Protein AF-0000000075363757 (afdb_homodimer)

Secondary structure (DSSP, 8-state):
-HHHHHHHHHHHHHEEE-TT-S-EEEE-TTS-EEEE--TT--EEEEEEEEEETTEEEEEEEETTT--EEEEEEEE-TTSSSSS-HHHHHHHHHHHHTBBTTTB-EEEEEEETTEEEEEEE-----THHHHHHHS---------/-HHHHHHHHHHHHHEEE-TT-S-EEEE-TTS-EEEE--TT--EEEEEEEEEETTEEEEEEEETTT--EEEEEEEE-TTS-SS--HHHHHHHHHHHHTBBTTTB-EEEEEEETTEEEEEEE-----THHHHHHHS---------

Solvent-accessible surface area (backbone atoms only — not comparable to full-atom values): 15883 Å² total; per-residue (Å²): 102,76,64,57,54,53,36,51,52,53,34,56,75,50,45,41,76,39,62,74,50,20,54,42,65,40,64,41,94,84,67,49,69,37,73,32,85,17,76,85,47,55,59,44,82,73,46,80,76,36,66,54,98,64,34,39,25,28,37,26,34,30,66,83,78,68,44,49,26,30,38,38,41,28,76,43,71,90,48,67,92,70,81,54,66,38,55,35,43,25,52,48,54,50,56,50,48,48,35,96,35,40,26,42,74,73,45,35,35,37,41,94,52,31,41,37,41,32,26,47,36,55,80,78,57,66,61,44,63,54,35,59,72,63,58,81,76,77,75,78,80,78,126,104,76,62,57,54,52,35,51,53,53,34,57,75,51,47,42,77,39,63,78,51,12,55,44,66,40,65,41,95,85,65,49,69,38,74,34,83,16,93,72,42,58,58,43,81,72,45,79,74,35,66,54,97,65,33,39,25,28,36,26,35,29,67,84,78,69,44,49,27,31,39,38,40,27,76,43,70,90,48,67,92,68,80,53,67,39,54,33,43,26,52,46,52,49,59,50,46,47,35,98,35,40,26,43,74,73,46,35,35,38,40,93,51,31,41,38,41,33,27,48,38,54,79,78,56,66,64,45,64,53,39,52,71,63,57,82,73,77,73,78,78,79,127

Foldseek 3Di:
DVVLVVLVVVLVVFEDADEQQAFDQDLDPVRHGDGRGYPPHQKAFDAWDDADPQGTKTWIARNVPRFIKIKRKGAQPVPPPDDDSVVSVVVVVVVVQDDPPGWHFPGWYDYDRMIMTITGDDPPDPCVVVVPPVPDPDPPPPD/DVVLVVLVVVLVVFEDADEQQFFDQDLDPVRHGDTHGYVPHQKAFDAWDDADPQGTKTWIARNVPRFIKIKRKGAQVVPPPDDDSVVSVVVVVVVVQDDPVGWHFDGWYDYDRMIMTITGDDPPDPCVVPVPVPPDPDPPPDD

InterPro domains:
  IPR000719 Protein kinase domain [PF00069] (43-135)
  IPR000719 Protein kinase domain [PS50011] (43-143)
  IPR000719 Protein kinase domain [SM00220] (43-142)
  IPR011009 Protein kinase-like domain superfamily [SSF56112] (41-137)
  IPR017441 Protein kinase, ATP binding site [PS00107] (49-72)
  IPR050108 Cyclin-dependent kinase [PTHR24056] (42-133)

pLDDT: mean 73.57, std 20.98, range [25.08, 96.31]

Organism: Citrus sinensis (NCBI:txid2711)

Sequence (286 aa):
SNFSLQIHDLFRTNMKKVKDCCYKVVKKTNGSEQMEKVKDWNYKVVEKIGQGVFGEVYKCLNLETGKKVAIKMINIQNEPEGVPSYLIAGVSLLKELEHDNIVRLLDVLTTGRYVYLVFEYLDLDLGSFIRKHTITSIRPHIKSNFSLQIHDLFRTNMKKVKDCCYKVVKKTNGSEQMEKVKDWNYKVVEKIGQGVFGEVYKCLNLETGKKVAIKMINIQNEPEGVPSYLIAGVSLLKELEHDNIVRLLDVLTTGRYVYLVFEYLDLDLGSFIRKHTITSIRPHIK

Radius of gyration: 22.25 Å; Cα contacts (8 Å, |Δi|>4): 500; chains: 2; bounding box: 80×54×52 Å

Structure (mmCIF, N/CA/C/O backbone):
data_AF-0000000075363757-model_v1
#
loop_
_entity.id
_entity.type
_entity.pdbx_description
1 polymer 'cyclin-dependent kinase'
#
loop_
_atom_site.group_PDB
_atom_site.id
_atom_site.type_symbol
_atom_site.label_atom_id
_atom_site.label_alt_id
_atom_site.label_comp_id
_atom_site.label_asym_id
_atom_site.label_entity_id
_atom_site.label_seq_id
_atom_site.pdbx_PDB_ins_code
_atom_site.Cartn_x
_atom_site.Cartn_y
_atom_site.Cartn_z
_atom_site.occupancy
_atom_site.B_iso_or_equiv
_atom_site.auth_seq_id
_atom_site.auth_comp_id
_atom_site.auth_asym_id
_atom_site.auth_atom_id
_atom_site.pdbx_PDB_model_num
ATOM 1 N N . SER A 1 1 ? 21.516 2.947 9.992 1 47.38 1 SER A N 1
ATOM 2 C CA . SER A 1 1 ? 20.672 3.699 10.914 1 47.38 1 SER A CA 1
ATOM 3 C C . SER A 1 1 ? 19.594 2.809 11.531 1 47.38 1 SER A C 1
ATOM 5 O O . SER A 1 1 ? 19.266 1.754 10.984 1 47.38 1 SER A O 1
ATOM 7 N N . ASN A 1 2 ? 19.359 3.117 12.82 1 57.41 2 ASN A N 1
ATOM 8 C CA . ASN A 1 2 ? 18.359 2.416 13.633 1 57.41 2 ASN A CA 1
ATOM 9 C C . ASN A 1 2 ? 17.062 2.188 12.867 1 57.41 2 ASN A C 1
ATOM 11 O O . ASN A 1 2 ? 16.391 1.171 13.062 1 57.41 2 ASN A O 1
ATOM 15 N N . PHE A 1 3 ? 16.953 3.07 11.93 1 60.25 3 PHE A N 1
ATOM 16 C CA . PHE A 1 3 ? 15.758 2.949 11.102 1 60.25 3 PHE A CA 1
ATOM 17 C C . PHE A 1 3 ? 15.844 1.72 10.203 1 60.25 3 PHE A C 1
ATOM 19 O O . PHE A 1 3 ? 14.875 0.965 10.078 1 60.25 3 PHE A O 1
ATOM 26 N N . SER A 1 4 ? 17 1.548 9.727 1 63.59 4 SER A N 1
ATOM 27 C CA . SER A 1 4 ? 17.219 0.421 8.828 1 63.59 4 SER A CA 1
ATOM 28 C C . SER A 1 4 ? 17.031 -0.909 9.547 1 63.59 4 SER A C 1
ATOM 30 O O . SER A 1 4 ? 16.406 -1.829 9.008 1 63.59 4 SER A O 1
ATOM 32 N N . LEU A 1 5 ? 17.484 -0.943 10.812 1 67.5 5 LEU A N 1
ATOM 33 C CA . LEU A 1 5 ? 17.359 -2.178 11.578 1 67.5 5 LEU A CA 1
ATOM 34 C C . LEU A 1 5 ? 15.906 -2.465 11.922 1 67.5 5 LEU A C 1
ATOM 36 O O . LEU A 1 5 ? 15.461 -3.611 11.852 1 67.5 5 LEU A O 1
ATOM 40 N N . GLN A 1 6 ? 15.172 -1.435 12.258 1 68.62 6 GLN A N 1
ATOM 41 C CA . GLN A 1 6 ? 13.773 -1.608 12.633 1 68.62 6 GLN A CA 1
ATOM 42 C C . GLN A 1 6 ? 12.953 -2.117 11.453 1 68.62 6 GLN A C 1
ATOM 44 O O . GLN A 1 6 ? 12.109 -3.002 11.617 1 68.62 6 GLN A O 1
ATOM 49 N N . ILE A 1 7 ? 13.359 -1.633 10.344 1 72.38 7 ILE A N 1
ATOM 50 C CA . ILE A 1 7 ? 12.586 -2.008 9.172 1 72.38 7 ILE A CA 1
ATOM 51 C C . ILE A 1 7 ? 12.867 -3.463 8.805 1 72.38 7 ILE A C 1
ATOM 53 O O . ILE A 1 7 ? 11.953 -4.207 8.445 1 72.38 7 ILE A O 1
ATOM 57 N N . HIS A 1 8 ? 14.156 -3.781 9.008 1 74.62 8 HIS A N 1
ATOM 58 C CA . HIS A 1 8 ? 14.547 -5.148 8.68 1 74.62 8 HIS A CA 1
ATOM 59 C C . HIS A 1 8 ? 13.867 -6.152 9.609 1 74.62 8 HIS A C 1
ATOM 61 O O . HIS A 1 8 ? 13.398 -7.199 9.156 1 74.62 8 HIS A O 1
ATOM 67 N N . ASP A 1 9 ? 13.75 -5.77 10.875 1 75.88 9 ASP A N 1
ATOM 68 C CA . ASP A 1 9 ? 13.102 -6.645 11.844 1 75.88 9 ASP A CA 1
ATOM 69 C C . ASP A 1 9 ? 11.617 -6.812 11.523 1 75.88 9 ASP A C 1
ATOM 71 O O . ASP A 1 9 ? 11.078 -7.918 11.609 1 75.88 9 ASP A O 1
ATOM 75 N N . LEU A 1 10 ? 10.961 -5.809 11.18 1 72.38 10 LEU A N 1
ATOM 76 C CA . LEU A 1 10 ? 9.547 -5.848 10.828 1 72.38 10 LEU A CA 1
ATOM 77 C C . LEU A 1 10 ? 9.312 -6.73 9.609 1 72.38 10 LEU A C 1
ATOM 79 O O . LEU A 1 10 ? 8.367 -7.523 9.586 1 72.38 10 LEU A O 1
ATOM 83 N N . PHE A 1 11 ? 10.219 -6.645 8.742 1 73.12 11 PHE A N 1
ATOM 84 C CA . PHE A 1 11 ? 10.094 -7.418 7.516 1 73.12 11 PHE A CA 1
ATOM 85 C C . PHE A 1 11 ? 10.312 -8.898 7.781 1 73.12 11 PHE A C 1
ATOM 87 O O . PHE A 1 11 ? 9.594 -9.742 7.242 1 73.12 11 PHE A O 1
ATOM 94 N N . ARG A 1 12 ? 11.273 -9.109 8.625 1 73.94 12 ARG A N 1
ATOM 95 C CA . ARG A 1 12 ? 11.602 -10.5 8.914 1 73.94 12 ARG A CA 1
ATOM 96 C C . ARG A 1 12 ? 10.43 -11.203 9.586 1 73.94 12 ARG A C 1
ATOM 98 O O . ARG A 1 12 ? 10.141 -12.367 9.289 1 73.94 12 ARG A O 1
ATOM 105 N N . THR A 1 13 ? 9.727 -10.5 10.406 1 75.19 13 THR A N 1
ATOM 106 C CA . THR A 1 13 ? 8.609 -11.086 11.133 1 75.19 13 THR A CA 1
ATOM 107 C C . THR A 1 13 ? 7.402 -11.281 10.227 1 75.19 13 THR A C 1
ATOM 109 O O . THR A 1 13 ? 6.57 -12.156 10.461 1 75.19 13 THR A O 1
ATOM 112 N N . ASN A 1 14 ? 7.441 -10.547 9.195 1 71.62 14 ASN A N 1
ATOM 113 C CA . ASN A 1 14 ? 6.262 -10.594 8.336 1 71.62 14 ASN A CA 1
ATOM 114 C C . ASN A 1 14 ? 6.5 -11.461 7.105 1 71.62 14 ASN A C 1
ATOM 116 O O . ASN A 1 14 ? 5.551 -11.836 6.414 1 71.62 14 ASN A O 1
ATOM 120 N N . MET A 1 15 ? 7.742 -11.734 6.891 1 67.56 15 MET A N 1
ATOM 121 C CA . MET A 1 15 ? 8.102 -12.492 5.699 1 67.56 15 MET A CA 1
ATOM 122 C C . MET A 1 15 ? 8.086 -13.992 5.98 1 67.56 15 MET A C 1
ATOM 124 O O . MET A 1 15 ? 8.703 -14.453 6.938 1 67.56 15 MET A O 1
ATOM 128 N N . LYS A 1 16 ? 7.164 -14.781 5.469 1 68.25 16 LYS A N 1
ATOM 129 C CA . LYS A 1 16 ? 7.184 -16.25 5.516 1 68.25 16 LYS A CA 1
ATOM 130 C C . LYS A 1 16 ? 7.867 -16.828 4.277 1 68.25 16 LYS A C 1
ATOM 132 O O . LYS A 1 16 ? 7.594 -16.391 3.154 1 68.25 16 LYS A O 1
ATOM 137 N N . LYS A 1 17 ? 9.047 -17.453 4.613 1 56.56 17 LYS A N 1
ATOM 138 C CA . LYS A 1 17 ? 9.633 -18.172 3.498 1 56.56 17 LYS A CA 1
ATOM 139 C C . LYS A 1 17 ? 8.727 -19.312 3.049 1 56.56 17 LYS A C 1
ATOM 141 O O . LYS A 1 17 ? 8.297 -20.141 3.869 1 56.56 17 LYS A O 1
ATOM 146 N N . VAL A 1 18 ? 7.965 -19.047 2.189 1 52.19 18 VAL A N 1
ATOM 147 C CA . VAL A 1 18 ? 7.152 -20.156 1.673 1 52.19 18 VAL A CA 1
ATOM 148 C C . VAL A 1 18 ? 7.988 -21 0.714 1 52.19 18 VAL A C 1
ATOM 150 O O . VAL A 1 18 ? 8.75 -20.469 -0.097 1 52.19 18 VAL A O 1
ATOM 153 N N . LYS A 1 19 ? 8.57 -22.125 1.272 1 47.91 19 LYS A N 1
ATOM 154 C CA . LYS A 1 19 ? 9.227 -23.031 0.329 1 47.91 19 LYS A CA 1
ATOM 155 C C . LYS A 1 19 ? 8.648 -22.875 -1.075 1 47.91 19 LYS A C 1
ATOM 157 O O . LYS A 1 19 ? 7.746 -22.062 -1.291 1 47.91 19 LYS A O 1
ATOM 162 N N . ASP A 1 20 ? 8.734 -24.031 -1.768 1 40.31 20 ASP A N 1
ATOM 163 C CA . ASP A 1 20 ? 8.391 -24.172 -3.18 1 40.31 20 ASP A CA 1
ATOM 164 C C . ASP A 1 20 ? 7.051 -23.484 -3.479 1 40.31 20 ASP A C 1
ATOM 166 O O . ASP A 1 20 ? 5.992 -24.094 -3.301 1 40.31 20 ASP A O 1
ATOM 170 N N . CYS A 1 21 ? 7.02 -22.422 -2.883 1 40.09 21 CYS A N 1
ATOM 171 C CA . CYS A 1 21 ? 5.789 -21.766 -3.307 1 40.09 21 CYS A CA 1
ATOM 172 C C . CYS A 1 21 ? 5.551 -21.953 -4.801 1 40.09 21 CYS A C 1
ATOM 174 O O . CYS A 1 21 ? 6.504 -22.109 -5.566 1 40.09 21 CYS A O 1
ATOM 176 N N . CYS A 1 22 ? 4.383 -22.156 -5.227 1 38.84 22 CYS A N 1
ATOM 177 C CA . CYS A 1 22 ? 4.031 -22.719 -6.527 1 38.84 22 CYS A CA 1
ATOM 178 C C . CYS A 1 22 ? 4.715 -21.953 -7.652 1 38.84 22 CYS A C 1
ATOM 180 O O . CYS A 1 22 ? 5.625 -22.469 -8.305 1 38.84 22 CYS A O 1
ATOM 182 N N . TYR A 1 23 ? 3.879 -20.688 -8.117 1 44.19 23 TYR A N 1
ATOM 183 C CA . TYR A 1 23 ? 3.625 -20.391 -9.516 1 44.19 23 TYR A CA 1
ATOM 184 C C . TYR A 1 23 ? 4.859 -19.797 -10.18 1 44.19 23 TYR A C 1
ATOM 186 O O . TYR A 1 23 ? 5.641 -19.094 -9.531 1 44.19 23 TYR A O 1
ATOM 194 N N . LYS A 1 24 ? 5.492 -20.547 -10.828 1 48.41 24 LYS A N 1
ATOM 195 C CA . LYS A 1 24 ? 6.5 -20.016 -11.742 1 48.41 24 LYS A CA 1
ATOM 196 C C . LYS A 1 24 ? 5.859 -19.156 -12.828 1 48.41 24 LYS A C 1
ATOM 198 O O . LYS A 1 24 ? 4.832 -19.531 -13.398 1 48.41 24 LYS A O 1
ATOM 203 N N . VAL A 1 25 ? 5.957 -17.906 -12.711 1 48.88 25 VAL A N 1
ATOM 204 C CA . VAL A 1 25 ? 5.566 -17.141 -13.891 1 48.88 25 VAL A CA 1
ATOM 205 C C . VAL A 1 25 ? 6.188 -17.766 -15.141 1 48.88 25 VAL A C 1
ATOM 207 O O . VAL A 1 25 ? 7.41 -17.938 -15.219 1 48.88 25 VAL A O 1
ATOM 210 N N . VAL A 1 26 ? 5.457 -18.656 -15.75 1 50.44 26 VAL A N 1
ATOM 211 C CA . VAL A 1 26 ? 5.953 -19.266 -16.969 1 50.44 26 VAL A CA 1
ATOM 212 C C . VAL A 1 26 ? 5.633 -18.391 -18.172 1 50.44 26 VAL A C 1
ATOM 214 O O . VAL A 1 26 ? 4.527 -17.844 -18.266 1 50.44 26 VAL A O 1
ATOM 217 N N . LYS A 1 27 ? 6.695 -17.703 -18.562 1 51.06 27 LYS A N 1
ATOM 218 C CA . LYS A 1 27 ? 6.539 -17 -19.828 1 51.06 27 LYS A CA 1
ATOM 219 C C . LYS A 1 27 ? 6.066 -17.953 -20.938 1 51.06 27 LYS A C 1
ATOM 221 O O . LYS A 1 27 ? 6.66 -19.016 -21.141 1 51.06 27 LYS A O 1
ATOM 226 N N . LYS A 1 28 ? 4.762 -17.781 -21.156 1 52.94 28 LYS A N 1
ATOM 227 C CA . LYS A 1 28 ? 4.289 -18.562 -22.297 1 52.94 28 LYS A CA 1
ATOM 228 C C . LYS A 1 28 ? 4.973 -18.125 -23.594 1 52.94 28 LYS A C 1
ATOM 230 O O . LYS A 1 28 ? 5.492 -17.016 -23.672 1 52.94 28 LYS A O 1
ATOM 235 N N . THR A 1 29 ? 5.047 -18.844 -24.453 1 56.38 29 THR A N 1
ATOM 236 C CA . THR A 1 29 ? 5.652 -18.625 -25.766 1 56.38 29 THR A CA 1
ATOM 237 C C . THR A 1 29 ? 5.215 -17.297 -26.344 1 56.38 29 THR A C 1
ATOM 239 O O . THR A 1 29 ? 5.973 -16.656 -27.094 1 56.38 29 THR A O 1
ATOM 242 N N . ASN A 1 30 ? 4.008 -16.875 -25.969 1 54.81 30 ASN A N 1
ATOM 243 C CA . ASN A 1 30 ? 3.537 -15.633 -26.578 1 54.81 30 ASN A CA 1
ATOM 244 C C . ASN A 1 30 ? 3.939 -14.414 -25.75 1 54.81 30 ASN A C 1
ATOM 246 O O . ASN A 1 30 ? 3.521 -13.289 -26.031 1 54.81 30 ASN A O 1
ATOM 250 N N . GLY A 1 31 ? 4.801 -14.594 -24.766 1 51.28 31 GLY A N 1
ATOM 251 C CA . GLY A 1 31 ? 5.332 -13.477 -24 1 51.28 31 GLY A CA 1
ATOM 252 C C . GLY A 1 31 ? 4.539 -13.172 -22.75 1 51.28 31 GLY A C 1
ATOM 253 O O . GLY A 1 31 ? 4.926 -12.312 -21.953 1 51.28 31 GLY A O 1
ATOM 254 N N . SER A 1 32 ? 3.346 -13.727 -22.859 1 51.03 32 SER A N 1
ATOM 255 C CA . SER A 1 32 ? 2.545 -13.414 -21.688 1 51.03 32 SER A CA 1
ATOM 256 C C . SER A 1 32 ? 3.01 -14.219 -20.469 1 51.03 32 SER A C 1
ATOM 258 O O . SER A 1 32 ? 3.512 -15.336 -20.609 1 51.03 32 SER A O 1
ATOM 260 N N . GLU A 1 33 ? 3.299 -13.547 -19.422 1 49.75 33 GLU A N 1
ATOM 261 C CA . GLU A 1 33 ? 3.713 -14.211 -18.188 1 49.75 33 GLU A CA 1
ATOM 262 C C . GLU A 1 33 ? 2.512 -14.781 -17.438 1 49.75 33 GLU A C 1
ATOM 264 O O . GLU A 1 33 ? 1.467 -14.133 -17.359 1 49.75 33 GLU A O 1
ATOM 269 N N . GLN A 1 34 ? 2.395 -16.094 -17.484 1 52.41 34 GLN A N 1
ATOM 270 C CA . GLN A 1 34 ? 1.36 -16.75 -16.688 1 52.41 34 GLN A CA 1
ATOM 271 C C . GLN A 1 34 ? 1.944 -17.344 -15.414 1 52.41 34 GLN A C 1
ATOM 273 O O . GLN A 1 34 ? 3.148 -17.594 -15.328 1 52.41 34 GLN A O 1
ATOM 278 N N . MET A 1 35 ? 1.264 -17.125 -14.32 1 53.25 35 MET A N 1
ATOM 279 C CA . MET A 1 35 ? 1.672 -17.797 -13.094 1 53.25 35 MET A CA 1
ATOM 280 C C . MET A 1 35 ? 1.371 -19.297 -13.172 1 53.25 35 MET A C 1
ATOM 282 O O . MET A 1 35 ? 0.279 -19.688 -13.578 1 53.25 35 MET A O 1
ATOM 286 N N . GLU A 1 36 ? 2.408 -20.062 -13.398 1 53.03 36 GLU A N 1
ATOM 287 C CA . GLU A 1 36 ? 2.254 -21.516 -13.383 1 53.03 36 GLU A CA 1
ATOM 288 C C . GLU A 1 36 ? 2.186 -22.062 -11.961 1 53.03 36 GLU A C 1
ATOM 290 O O . GLU A 1 36 ? 2.867 -21.547 -11.062 1 53.03 36 GLU A O 1
ATOM 295 N N . LYS A 1 37 ? 1.089 -22.781 -11.781 1 51.12 37 LYS A N 1
ATOM 296 C CA . LYS A 1 37 ? 0.826 -23.469 -10.523 1 51.12 37 LYS A CA 1
ATOM 297 C C . LYS A 1 37 ? 2.078 -24.188 -10.008 1 51.12 37 LYS A C 1
ATOM 299 O O . LYS A 1 37 ? 2.705 -24.953 -10.742 1 51.12 37 LYS A O 1
ATOM 304 N N . VAL A 1 38 ? 2.852 -23.453 -9.18 1 49.56 38 VAL A N 1
ATOM 305 C CA . VAL A 1 38 ? 3.791 -24.281 -8.438 1 49.56 38 VAL A CA 1
ATOM 306 C C . VAL A 1 38 ? 3.025 -25.234 -7.52 1 49.56 38 VAL A C 1
ATOM 308 O O . VAL A 1 38 ? 1.939 -24.906 -7.039 1 49.56 38 VAL A O 1
ATOM 311 N N . LYS A 1 39 ? 3.354 -26.422 -7.352 1 52.91 39 LYS A N 1
ATOM 312 C CA . LYS A 1 39 ? 2.922 -27.422 -6.387 1 52.91 39 LYS A CA 1
ATOM 313 C C . LYS A 1 39 ? 2.789 -26.828 -4.988 1 52.91 39 LYS A C 1
ATOM 315 O O . LYS A 1 39 ? 3.668 -26.094 -4.535 1 52.91 39 LYS A O 1
ATOM 320 N N . ASP A 1 40 ? 1.49 -26.547 -4.477 1 62.16 40 ASP A N 1
ATOM 321 C CA . ASP A 1 40 ? 1.128 -26.281 -3.088 1 62.16 40 ASP A CA 1
ATOM 322 C C . ASP A 1 40 ? 0.672 -24.828 -2.904 1 62.16 40 ASP A C 1
ATOM 324 O O . ASP A 1 40 ? 0.718 -24.297 -1.794 1 62.16 40 ASP A O 1
ATOM 328 N N . TRP A 1 41 ? 0.466 -24.219 -4.055 1 71.5 41 TRP A N 1
ATOM 329 C CA . TRP A 1 41 ? -0.107 -22.875 -3.883 1 71.5 41 TRP A CA 1
ATOM 330 C C . TRP A 1 41 ? -1.629 -22.953 -3.826 1 71.5 41 TRP A C 1
ATOM 332 O O . TRP A 1 41 ? -2.254 -23.688 -4.598 1 71.5 41 TRP A O 1
ATOM 342 N N . ASN A 1 42 ? -2.119 -22.438 -2.82 1 81.75 42 ASN A N 1
ATOM 343 C CA . ASN A 1 42 ? -3.555 -22.5 -2.564 1 81.75 42 ASN A CA 1
ATOM 344 C C . ASN A 1 42 ? -4.289 -21.344 -3.236 1 81.75 42 ASN A C 1
ATOM 346 O O . ASN A 1 42 ? -5.344 -20.906 -2.766 1 81.75 42 ASN A O 1
ATOM 350 N N . TYR A 1 43 ? -3.607 -20.781 -4.375 1 86.88 43 TYR A N 1
ATOM 351 C CA . TYR A 1 43 ? -4.27 -19.688 -5.078 1 86.88 43 TYR A CA 1
ATOM 352 C C . TYR A 1 43 ? -4.457 -20.016 -6.555 1 86.88 43 TYR A C 1
ATOM 354 O O . TYR A 1 43 ? -3.578 -20.609 -7.18 1 86.88 43 TYR A O 1
ATOM 362 N N . LYS A 1 44 ? -5.594 -19.75 -7.086 1 87.75 44 LYS A N 1
ATOM 363 C CA . LYS A 1 44 ? -5.867 -19.828 -8.516 1 87.75 44 LYS A CA 1
ATOM 364 C C . LYS A 1 44 ? -5.922 -18.438 -9.148 1 87.75 44 LYS A C 1
ATOM 366 O O . LYS A 1 44 ? -6.688 -17.578 -8.703 1 87.75 44 LYS A O 1
ATOM 371 N N . VAL A 1 45 ? -5.109 -18.234 -10.195 1 89.44 45 VAL A N 1
ATOM 372 C CA . VAL A 1 45 ? -5.094 -16.953 -10.875 1 89.44 45 VAL A CA 1
ATOM 373 C C . VAL A 1 45 ? -6.387 -16.766 -11.672 1 89.44 45 VAL A C 1
ATOM 375 O O . VAL A 1 45 ? -6.781 -17.641 -12.438 1 89.44 45 VAL A O 1
ATOM 378 N N . VAL A 1 46 ? -7.059 -15.719 -11.453 1 91.88 46 VAL A N 1
ATOM 379 C CA . VAL A 1 46 ? -8.266 -15.375 -12.195 1 91.88 46 VAL A CA 1
ATOM 380 C C . VAL A 1 46 ? -7.91 -14.469 -13.375 1 91.88 46 VAL A C 1
ATOM 382 O O . VAL A 1 46 ? -8.203 -14.789 -14.523 1 91.88 46 VAL A O 1
ATOM 385 N N . GLU A 1 47 ? -7.25 -13.367 -13.125 1 91.88 47 GLU A N 1
ATOM 386 C CA . GLU A 1 47 ? -6.832 -12.438 -14.18 1 91.88 47 GLU A CA 1
ATOM 387 C C . GLU A 1 47 ? -5.734 -11.508 -13.68 1 91.88 47 GLU A C 1
ATOM 389 O O . GLU A 1 47 ? -5.59 -11.297 -12.477 1 91.88 47 GLU A O 1
ATOM 394 N N . LYS A 1 48 ? -4.926 -11.016 -14.664 1 91.81 48 LYS A N 1
ATOM 395 C CA . LYS A 1 48 ? -3.975 -9.945 -14.359 1 91.81 48 LYS A CA 1
ATOM 396 C C . LYS A 1 48 ? -4.68 -8.602 -14.242 1 91.81 48 LYS A C 1
ATOM 398 O O . LYS A 1 48 ? -5.465 -8.227 -15.117 1 91.81 48 LYS A O 1
ATOM 403 N N . ILE A 1 49 ? -4.391 -7.836 -13.172 1 94.06 49 ILE A N 1
ATOM 404 C CA . ILE A 1 49 ? -5.152 -6.609 -12.969 1 94.06 49 ILE A CA 1
ATOM 405 C C . ILE A 1 49 ? -4.203 -5.418 -12.898 1 94.06 49 ILE A C 1
ATOM 407 O O . ILE A 1 49 ? -4.637 -4.277 -12.719 1 94.06 49 ILE A O 1
ATOM 411 N N . GLY A 1 50 ? -2.941 -5.66 -12.969 1 92.5 50 GLY A N 1
ATOM 412 C CA . GLY A 1 50 ? -1.989 -4.559 -12.922 1 92.5 50 GLY A CA 1
ATOM 413 C C . GLY A 1 50 ? -0.58 -4.977 -13.297 1 92.5 50 GLY A C 1
ATOM 414 O O . GLY A 1 50 ? -0.267 -6.168 -13.336 1 92.5 50 GLY A O 1
ATOM 415 N N . GLN A 1 51 ? 0.216 -3.93 -13.656 1 91.19 51 GLN A N 1
ATOM 416 C CA . GLN A 1 51 ? 1.619 -4.125 -14.008 1 91.19 51 GLN A CA 1
ATOM 417 C C . GLN A 1 51 ? 2.4 -2.816 -13.898 1 91.19 51 GLN A C 1
ATOM 419 O O . GLN A 1 51 ? 1.864 -1.744 -14.188 1 91.19 51 GLN A O 1
ATOM 424 N N . GLY A 1 52 ? 3.67 -3.002 -13.5 1 89.25 52 GLY A N 1
ATOM 425 C CA . GLY A 1 52 ? 4.555 -1.85 -13.43 1 89.25 52 GLY A CA 1
ATOM 426 C C . GLY A 1 52 ? 5.996 -2.219 -13.141 1 89.25 52 GLY A C 1
ATOM 427 O O . GLY A 1 52 ? 6.414 -3.354 -13.383 1 89.25 52 GLY A O 1
ATOM 428 N N . VAL A 1 53 ? 6.758 -1.265 -12.609 1 85.62 53 VAL A N 1
ATOM 429 C CA . VAL A 1 53 ? 8.195 -1.384 -12.398 1 85.62 53 VAL A CA 1
ATOM 430 C C . VAL A 1 53 ? 8.477 -2.457 -11.344 1 85.62 53 VAL A C 1
ATOM 432 O O . VAL A 1 53 ? 9.508 -3.125 -11.391 1 85.62 53 VAL A O 1
ATOM 435 N N . PHE A 1 54 ? 7.535 -2.691 -10.469 1 90.81 54 PHE A N 1
ATOM 436 C CA . PHE A 1 54 ? 7.73 -3.67 -9.406 1 90.81 54 PHE A CA 1
ATOM 437 C C . PHE A 1 54 ? 7.059 -4.992 -9.758 1 90.81 54 PHE A C 1
ATOM 439 O O . PHE A 1 54 ? 6.875 -5.848 -8.891 1 90.81 54 PHE A O 1
ATOM 446 N N . GLY A 1 55 ? 6.625 -5.105 -10.93 1 91.06 55 GLY A N 1
ATOM 447 C CA . GLY A 1 55 ? 6.086 -6.383 -11.383 1 91.06 55 GLY A CA 1
ATOM 448 C C . GLY A 1 55 ? 4.602 -6.332 -11.68 1 91.06 55 GLY A C 1
ATOM 449 O O . GLY A 1 55 ? 4.094 -5.32 -12.164 1 91.06 55 GLY A O 1
ATOM 450 N N . GLU A 1 56 ? 3.949 -7.473 -11.469 1 93.12 56 GLU A N 1
ATOM 451 C CA . GLU A 1 56 ? 2.559 -7.633 -11.883 1 93.12 56 GLU A CA 1
ATOM 452 C C . GLU A 1 56 ? 1.65 -7.895 -10.688 1 93.12 56 GLU A C 1
ATOM 454 O O . GLU A 1 56 ? 2.115 -8.336 -9.633 1 93.12 56 GLU A O 1
ATOM 459 N N . VAL A 1 57 ? 0.366 -7.508 -10.891 1 94.56 57 VAL A N 1
ATOM 460 C CA . VAL A 1 57 ? -0.659 -7.773 -9.883 1 94.56 57 VAL A CA 1
ATOM 461 C C . VAL A 1 57 ? -1.746 -8.664 -10.484 1 94.56 57 VAL A C 1
ATOM 463 O O . VAL A 1 57 ? -2.229 -8.414 -11.586 1 94.56 57 VAL A O 1
ATOM 466 N N . TYR A 1 58 ? -2.133 -9.719 -9.727 1 92.62 58 TYR A N 1
ATOM 467 C CA . TYR A 1 58 ? -3.143 -10.656 -10.195 1 92.62 58 TYR A CA 1
ATOM 468 C C . TYR A 1 58 ? -4.293 -10.766 -9.203 1 92.62 58 TYR A C 1
ATOM 470 O O . TYR A 1 58 ? -4.074 -10.789 -7.988 1 92.62 58 TYR A O 1
ATOM 478 N N . LYS A 1 59 ? -5.453 -10.742 -9.789 1 93.88 59 LYS A N 1
ATOM 479 C CA . LYS A 1 59 ? -6.598 -11.219 -9.023 1 93.88 59 LYS A CA 1
ATOM 480 C C . LYS A 1 59 ? -6.594 -12.742 -8.922 1 93.88 59 LYS A C 1
ATOM 482 O O . LYS A 1 59 ? -6.426 -13.438 -9.93 1 93.88 59 LYS A O 1
ATOM 487 N N . CYS A 1 60 ? -6.719 -13.234 -7.688 1 92.88 60 CYS A N 1
ATOM 488 C CA . CYS A 1 60 ? -6.66 -14.68 -7.465 1 92.88 60 CYS A CA 1
ATOM 489 C C . CYS A 1 60 ? -7.785 -15.141 -6.547 1 92.88 60 CYS A C 1
ATOM 491 O O . CYS A 1 60 ? -8.414 -14.32 -5.875 1 92.88 60 CYS A O 1
ATOM 493 N N . LEU A 1 61 ? -8.047 -16.422 -6.637 1 91.94 61 LEU A N 1
ATOM 494 C CA . LEU A 1 61 ? -8.961 -17.078 -5.711 1 91.94 61 LEU A CA 1
ATOM 495 C C . LEU A 1 61 ? -8.188 -17.984 -4.742 1 91.94 61 LEU A C 1
ATOM 497 O O . LEU A 1 61 ? -7.375 -18.797 -5.16 1 91.94 61 LEU A O 1
ATOM 501 N N . ASN A 1 62 ? -8.398 -17.672 -3.398 1 90.25 62 ASN A N 1
ATOM 502 C CA . ASN A 1 62 ? -7.887 -18.609 -2.4 1 90.25 62 ASN A CA 1
ATOM 503 C C . ASN A 1 62 ? -8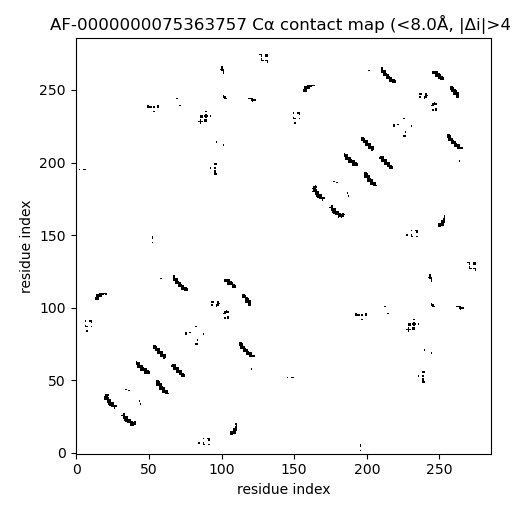.672 -19.906 -2.406 1 90.25 62 ASN A C 1
ATOM 505 O O . ASN A 1 62 ? -9.859 -19.922 -2.092 1 90.25 62 ASN A O 1
ATOM 509 N N . LEU A 1 63 ? -7.988 -20.953 -2.693 1 89.19 63 LEU A N 1
ATOM 510 C CA . LEU A 1 63 ? -8.664 -22.234 -2.932 1 89.19 63 LEU A CA 1
ATOM 511 C C . LEU A 1 63 ? -9.086 -22.875 -1.617 1 89.19 63 LEU A C 1
ATOM 513 O O . LEU A 1 63 ? -10 -23.703 -1.596 1 89.19 63 LEU A O 1
ATOM 517 N N . GLU A 1 64 ? -8.43 -22.5 -0.558 1 88.44 64 GLU A N 1
ATOM 518 C CA . GLU A 1 64 ? -8.789 -23.016 0.759 1 88.44 64 GLU A CA 1
ATOM 519 C C . GLU A 1 64 ? -10.016 -22.297 1.317 1 88.44 64 GLU A C 1
ATOM 521 O O . GLU A 1 64 ? -10.922 -22.938 1.857 1 88.44 64 GLU A O 1
ATOM 526 N N . THR A 1 65 ? -10.148 -21.016 1.144 1 90.81 65 THR A N 1
ATOM 527 C CA . THR A 1 65 ? -11.188 -20.219 1.79 1 90.81 65 THR A CA 1
ATOM 528 C C . THR A 1 65 ? -12.258 -19.797 0.784 1 90.81 65 THR A C 1
ATOM 530 O O . THR A 1 65 ? -13.367 -19.422 1.168 1 90.81 65 THR A O 1
ATOM 533 N N . GLY A 1 66 ? -11.961 -19.828 -0.467 1 91.88 66 GLY A N 1
ATOM 534 C CA . GLY A 1 66 ? -12.867 -19.359 -1.505 1 91.88 66 GLY A CA 1
ATOM 535 C C . GLY A 1 66 ? -12.898 -17.844 -1.623 1 91.88 66 GLY A C 1
ATOM 536 O O . GLY A 1 66 ? -13.656 -17.297 -2.426 1 91.88 66 GLY A O 1
ATOM 537 N N . LYS A 1 67 ? -12.086 -17.156 -0.935 1 92.81 67 LYS A N 1
ATOM 538 C CA . LYS A 1 67 ? -12.062 -15.703 -0.956 1 92.81 67 LYS A CA 1
ATOM 539 C C . LYS A 1 67 ? -11.141 -15.18 -2.057 1 92.81 67 LYS A C 1
ATOM 541 O O . LYS A 1 67 ? -10.133 -15.812 -2.381 1 92.81 67 LYS A O 1
ATOM 546 N N . LYS A 1 68 ? -11.555 -14.055 -2.57 1 94.5 68 LYS A N 1
ATOM 547 C CA . LYS A 1 68 ? -10.711 -13.406 -3.568 1 94.5 68 LYS A CA 1
ATOM 548 C C . LYS A 1 68 ? -9.562 -12.648 -2.91 1 94.5 68 LYS A C 1
ATOM 550 O O . LYS A 1 68 ? -9.734 -12.047 -1.851 1 94.5 68 LYS A O 1
ATOM 555 N N . VAL A 1 69 ? -8.406 -12.773 -3.623 1 95.19 69 VAL A N 1
ATOM 556 C CA . VAL A 1 69 ? -7.242 -12.031 -3.16 1 95.19 69 VAL A CA 1
ATOM 557 C C . VAL A 1 69 ? -6.531 -11.391 -4.352 1 95.19 69 VAL A C 1
ATOM 559 O O . VAL A 1 69 ? -6.758 -11.781 -5.5 1 95.19 69 VAL A O 1
ATOM 562 N N . ALA A 1 70 ? -5.801 -10.383 -4.117 1 96.31 70 ALA A N 1
ATOM 563 C CA . ALA A 1 70 ? -4.859 -9.812 -5.078 1 96.31 70 ALA A CA 1
ATOM 564 C C . ALA A 1 70 ? -3.422 -10.172 -4.711 1 96.31 70 ALA A C 1
ATOM 566 O O . ALA A 1 70 ? -3.025 -10.07 -3.549 1 96.31 70 ALA A O 1
ATOM 567 N N . ILE A 1 71 ? -2.645 -10.586 -5.719 1 93.75 71 ILE A N 1
ATOM 568 C CA . ILE A 1 71 ? -1.258 -10.969 -5.465 1 93.75 71 ILE A CA 1
ATOM 569 C C . ILE A 1 71 ? -0.323 -10.086 -6.293 1 93.75 71 ILE A C 1
ATOM 571 O O . ILE A 1 71 ? -0.367 -10.117 -7.527 1 93.75 71 ILE A O 1
ATOM 575 N N . LYS A 1 72 ? 0.453 -9.242 -5.637 1 94.31 72 LYS A N 1
ATOM 576 C CA . LYS A 1 72 ? 1.567 -8.516 -6.242 1 94.31 72 LYS A CA 1
ATOM 577 C C . LYS A 1 72 ? 2.807 -9.398 -6.344 1 94.31 72 LYS A C 1
ATOM 579 O O . LYS A 1 72 ? 3.318 -9.883 -5.332 1 94.31 72 LYS A O 1
ATOM 584 N N . MET A 1 73 ? 3.236 -9.594 -7.551 1 91.38 73 MET A N 1
ATOM 585 C CA . MET A 1 73 ? 4.414 -10.406 -7.824 1 91.38 73 MET A CA 1
ATOM 586 C C . MET A 1 73 ? 5.605 -9.531 -8.203 1 91.38 73 MET A C 1
ATOM 588 O O . MET A 1 73 ? 5.566 -8.828 -9.211 1 91.38 73 MET A O 1
ATOM 592 N N . ILE A 1 74 ? 6.668 -9.609 -7.406 1 91.25 74 ILE A N 1
ATOM 593 C CA . ILE A 1 74 ? 7.84 -8.766 -7.609 1 91.25 74 ILE A CA 1
ATOM 594 C C . ILE A 1 74 ? 9.055 -9.641 -7.91 1 91.25 74 ILE A C 1
ATOM 596 O O . ILE A 1 74 ? 9.414 -10.516 -7.113 1 91.25 74 ILE A O 1
ATOM 600 N N . ASN A 1 75 ? 9.641 -9.375 -9.078 1 86.88 75 ASN A N 1
ATOM 601 C CA . ASN A 1 75 ? 10.867 -10.055 -9.484 1 86.88 75 ASN A CA 1
ATOM 602 C C . ASN A 1 75 ? 12.109 -9.336 -8.961 1 86.88 75 ASN A C 1
ATOM 604 O O . ASN A 1 75 ? 12.344 -8.172 -9.305 1 86.88 75 ASN A O 1
ATOM 608 N N . ILE A 1 76 ? 12.93 -10.055 -8.078 1 87.75 76 ILE A N 1
ATOM 609 C CA . ILE A 1 76 ? 14.109 -9.406 -7.52 1 87.75 76 ILE A CA 1
ATOM 610 C C . ILE A 1 76 ? 15.367 -10.117 -7.996 1 87.75 76 ILE A C 1
ATOM 612 O O . ILE A 1 76 ? 16.359 -10.18 -7.273 1 87.75 76 ILE A O 1
ATOM 616 N N . GLN A 1 77 ? 15.344 -10.742 -9.141 1 83.25 77 GLN A N 1
ATOM 617 C CA . GLN A 1 77 ? 16.469 -11.484 -9.703 1 83.25 77 GLN A CA 1
ATOM 618 C C . GLN A 1 77 ? 17.656 -10.57 -9.945 1 83.25 77 GLN A C 1
ATOM 620 O O . GLN A 1 77 ? 18.812 -10.984 -9.789 1 83.25 77 GLN A O 1
ATOM 625 N N . ASN A 1 78 ? 17.391 -9.32 -10.305 1 83.38 78 ASN A N 1
ATOM 626 C CA . ASN A 1 78 ? 18.469 -8.398 -10.648 1 83.38 78 ASN A CA 1
ATOM 627 C C . ASN A 1 78 ? 18.969 -7.637 -9.422 1 83.38 78 ASN A C 1
ATOM 629 O O . ASN A 1 78 ? 19.844 -6.77 -9.531 1 83.38 78 ASN A O 1
ATOM 633 N N . GLU A 1 79 ? 18.391 -7.953 -8.305 1 82 79 GLU A N 1
ATOM 634 C CA . GLU A 1 79 ? 18.828 -7.32 -7.062 1 82 79 GLU A CA 1
ATOM 635 C C . GLU A 1 79 ? 19.938 -8.133 -6.387 1 82 79 GLU A C 1
ATOM 637 O O . GLU A 1 79 ? 20.031 -9.344 -6.59 1 82 79 GLU A O 1
ATOM 642 N N . PRO A 1 80 ? 20.859 -7.34 -5.66 1 79.25 80 PRO A N 1
ATOM 643 C CA . PRO A 1 80 ? 21.844 -8.094 -4.879 1 79.25 80 PRO A CA 1
ATOM 644 C C . PRO A 1 80 ? 21.203 -9.125 -3.955 1 79.25 80 PRO A C 1
ATOM 646 O O . PRO A 1 80 ? 19.969 -9.18 -3.842 1 79.25 80 PRO A O 1
ATOM 649 N N . GLU A 1 81 ? 22.031 -9.922 -3.283 1 78.06 81 GLU A N 1
ATOM 650 C CA . GLU A 1 81 ? 21.516 -10.992 -2.441 1 78.06 81 GLU A CA 1
ATOM 651 C C . GLU A 1 81 ? 20.609 -10.438 -1.346 1 78.06 81 GLU A C 1
ATOM 653 O O . GLU A 1 81 ? 20.891 -9.391 -0.765 1 78.06 81 GLU A O 1
ATOM 658 N N . GLY A 1 82 ? 19.422 -11.203 -1.234 1 81.06 82 GLY A N 1
ATOM 659 C CA . GLY A 1 82 ? 18.438 -10.805 -0.243 1 81.06 82 GLY A CA 1
ATOM 660 C C . GLY A 1 82 ? 17.359 -9.906 -0.807 1 81.06 82 GLY A C 1
ATOM 661 O O . GLY A 1 82 ? 17.328 -9.648 -2.012 1 81.06 82 GLY A O 1
ATOM 662 N N . VAL A 1 83 ? 16.406 -9.508 -0.009 1 84.81 83 VAL A N 1
ATOM 663 C CA . VAL A 1 83 ? 15.352 -8.578 -0.393 1 84.81 83 VAL A CA 1
ATOM 664 C C . VAL A 1 83 ? 15.867 -7.145 -0.291 1 84.81 83 VAL A C 1
ATOM 666 O O . VAL A 1 83 ? 16.406 -6.746 0.741 1 84.81 83 VAL A O 1
ATOM 669 N N . PRO A 1 84 ? 15.789 -6.477 -1.378 1 87.38 84 PRO A N 1
ATOM 670 C CA . PRO A 1 84 ? 16.297 -5.102 -1.337 1 87.38 84 PRO A CA 1
ATOM 671 C C . PRO A 1 84 ? 15.609 -4.254 -0.268 1 87.38 84 PRO A C 1
ATOM 673 O O . PRO A 1 84 ? 14.422 -4.441 0.009 1 87.38 84 PRO A O 1
ATOM 676 N N . SER A 1 85 ? 16.391 -3.242 0.239 1 85 85 SER A N 1
ATOM 677 C CA . SER A 1 85 ? 15.93 -2.408 1.344 1 85 85 SER A CA 1
ATOM 678 C C . SER A 1 85 ? 14.688 -1.613 0.953 1 85 85 SER A C 1
ATOM 680 O O . SER A 1 85 ? 13.812 -1.372 1.786 1 85 85 SER A O 1
ATOM 682 N N . TYR A 1 86 ? 14.586 -1.194 -0.321 1 85.94 86 TYR A N 1
ATOM 683 C CA . TYR A 1 86 ? 13.422 -0.422 -0.747 1 85.94 86 TYR A CA 1
ATOM 684 C C . TYR A 1 86 ? 12.156 -1.263 -0.675 1 85.94 86 TYR A C 1
ATOM 686 O O . TYR A 1 86 ? 11.078 -0.751 -0.35 1 85.94 86 TYR A O 1
ATOM 694 N N . LEU A 1 87 ? 12.289 -2.523 -0.913 1 89.81 87 LEU A N 1
ATOM 695 C CA . LEU A 1 87 ? 11.141 -3.41 -0.827 1 89.81 87 LEU A CA 1
ATOM 696 C C . LEU A 1 87 ? 10.766 -3.68 0.627 1 89.81 87 LEU A C 1
ATOM 698 O O . LEU A 1 87 ? 9.586 -3.73 0.971 1 89.81 87 LEU A O 1
ATOM 702 N N . ILE A 1 88 ? 11.742 -3.824 1.424 1 88.94 88 ILE A N 1
ATOM 703 C CA . ILE A 1 88 ? 11.531 -3.994 2.855 1 88.94 88 ILE A CA 1
ATOM 704 C C . ILE A 1 88 ? 10.789 -2.781 3.414 1 88.94 88 ILE A C 1
ATOM 706 O O . ILE A 1 88 ? 9.805 -2.93 4.141 1 88.94 88 ILE A O 1
ATOM 710 N N . ALA A 1 89 ? 11.25 -1.612 3.064 1 87.31 89 ALA A N 1
ATOM 711 C CA . ALA A 1 89 ? 10.602 -0.376 3.498 1 87.31 89 ALA A CA 1
ATOM 712 C C . ALA A 1 89 ? 9.164 -0.299 2.988 1 87.31 89 ALA A C 1
ATOM 714 O O . ALA A 1 89 ? 8.266 0.111 3.721 1 87.31 89 ALA A O 1
ATOM 715 N N . GLY A 1 90 ? 8.977 -0.673 1.728 1 89.69 90 GLY A N 1
ATOM 716 C CA . GLY A 1 90 ? 7.648 -0.678 1.139 1 89.69 90 GLY A CA 1
ATOM 717 C C . GLY A 1 90 ? 6.676 -1.58 1.872 1 89.69 90 GLY A C 1
ATOM 718 O O . GLY A 1 90 ? 5.562 -1.163 2.201 1 89.69 90 GLY A O 1
ATOM 719 N N . VAL A 1 91 ? 7.129 -2.752 2.135 1 90.81 91 VAL A N 1
ATOM 720 C CA . VAL A 1 91 ? 6.285 -3.701 2.852 1 90.81 91 VAL A CA 1
ATOM 721 C C . VAL A 1 91 ? 5.992 -3.176 4.254 1 90.81 91 VAL A C 1
ATOM 723 O O . VAL A 1 91 ? 4.867 -3.291 4.746 1 90.81 91 VAL A O 1
ATOM 726 N N . SER A 1 92 ? 7.027 -2.625 4.93 1 89.94 92 SER A N 1
ATOM 727 C CA . SER A 1 92 ? 6.844 -2.043 6.254 1 89.94 92 SER A CA 1
ATOM 728 C C . SER A 1 92 ? 5.82 -0.914 6.223 1 89.94 92 SER A C 1
ATOM 730 O O . SER A 1 92 ? 4.984 -0.801 7.125 1 89.94 92 SER A O 1
ATOM 732 N N . LEU A 1 93 ? 5.906 -0.066 5.242 1 91.06 93 LEU A N 1
ATOM 733 C CA . LEU A 1 93 ? 4.953 1.021 5.055 1 91.06 93 LEU A CA 1
ATOM 734 C C . LEU A 1 93 ? 3.535 0.479 4.887 1 91.06 93 LEU A C 1
ATOM 736 O O . LEU A 1 93 ? 2.598 0.974 5.52 1 91.06 93 LEU A O 1
ATOM 740 N N . LEU A 1 94 ? 3.383 -0.538 4.078 1 93 94 LEU A N 1
ATOM 741 C CA . LEU A 1 94 ? 2.092 -1.176 3.848 1 93 94 LEU A CA 1
ATOM 742 C C . LEU A 1 94 ? 1.527 -1.748 5.145 1 93 94 LEU A C 1
ATOM 744 O O . LEU A 1 94 ? 0.323 -1.662 5.395 1 93 94 LEU A O 1
ATOM 748 N N . LYS A 1 95 ? 2.357 -2.322 5.93 1 92 95 LYS A N 1
ATOM 749 C CA . LYS A 1 95 ? 1.927 -2.906 7.195 1 92 95 LYS A CA 1
ATOM 750 C C . LYS A 1 95 ? 1.332 -1.845 8.117 1 92 95 LYS A C 1
ATOM 752 O O . LYS A 1 95 ? 0.38 -2.115 8.852 1 92 95 LYS A O 1
ATOM 757 N N . GLU A 1 96 ? 1.891 -0.705 8.133 1 91.88 96 GLU A N 1
ATOM 758 C CA . GLU A 1 96 ? 1.393 0.38 8.977 1 91.88 96 GLU A CA 1
ATOM 759 C C . GLU A 1 96 ? 0.035 0.877 8.484 1 91.88 96 GLU A C 1
ATOM 761 O O . GLU A 1 96 ? -0.703 1.521 9.234 1 91.88 96 GLU A O 1
ATOM 766 N N . LEU A 1 97 ? -0.27 0.608 7.238 1 94.31 97 LEU A N 1
ATOM 767 C CA . LEU A 1 97 ? -1.535 1.017 6.641 1 94.31 97 LEU A CA 1
ATOM 768 C C . LEU A 1 97 ? -2.568 -0.101 6.734 1 94.31 97 LEU A C 1
ATOM 770 O O . LEU A 1 97 ? -3.723 0.08 6.344 1 94.31 97 LEU A O 1
ATOM 774 N N . GLU A 1 98 ? -2.084 -1.229 7.195 1 93.19 98 GLU A N 1
ATOM 775 C CA . GLU A 1 98 ? -2.996 -2.367 7.266 1 93.19 98 GLU A CA 1
ATOM 776 C C . GLU A 1 98 ? -4.219 -2.043 8.117 1 93.19 98 GLU A C 1
ATOM 778 O O . GLU A 1 98 ? -4.09 -1.726 9.305 1 93.19 98 GLU A O 1
ATOM 783 N N . HIS A 1 99 ? -5.293 -2.064 7.59 1 92.38 99 HIS A N 1
ATOM 784 C CA . HIS A 1 99 ? -6.59 -1.773 8.188 1 92.38 99 HIS A CA 1
ATOM 785 C C . HIS A 1 99 ? -7.727 -2.262 7.293 1 92.38 99 HIS A C 1
ATOM 787 O O . HIS A 1 99 ? -7.633 -2.191 6.066 1 92.38 99 HIS A O 1
ATOM 793 N N . ASP A 1 100 ? -8.883 -2.598 7.883 1 88.56 100 ASP A N 1
ATOM 794 C CA . ASP A 1 100 ? -10.016 -3.125 7.125 1 88.56 100 ASP A CA 1
ATOM 795 C C . ASP A 1 100 ? -10.539 -2.092 6.133 1 88.56 100 ASP A C 1
ATOM 797 O O . ASP A 1 100 ? -11.07 -2.451 5.078 1 88.56 100 ASP A O 1
ATOM 801 N N . ASN A 1 101 ? -10.336 -0.874 6.477 1 92.31 101 ASN A N 1
ATOM 802 C CA . ASN A 1 101 ? -10.961 0.176 5.68 1 92.31 101 ASN A CA 1
ATOM 803 C C . ASN A 1 101 ? -9.953 0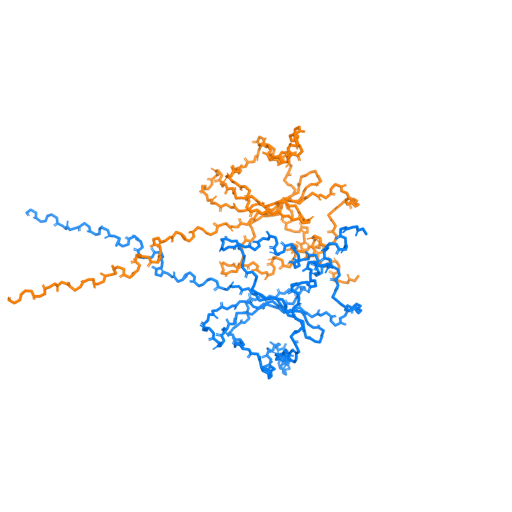.877 4.777 1 92.31 101 ASN A C 1
ATOM 805 O O . ASN A 1 101 ? -10.297 1.84 4.086 1 92.31 101 ASN A O 1
ATOM 809 N N . ILE A 1 102 ? -8.703 0.387 4.805 1 95.75 102 ILE A N 1
ATOM 810 C CA . ILE A 1 102 ? -7.688 1.036 3.984 1 95.75 102 ILE A CA 1
ATOM 811 C C . ILE A 1 102 ? -7.039 0.01 3.057 1 95.75 102 ILE A C 1
ATOM 813 O O . ILE A 1 102 ? -7.25 0.042 1.842 1 95.75 102 ILE A O 1
ATOM 817 N N . VAL A 1 103 ? -6.336 -0.921 3.566 1 95.81 103 VAL A N 1
ATOM 818 C CA . VAL A 1 103 ? -5.672 -1.993 2.832 1 95.81 103 VAL A CA 1
ATOM 819 C C . VAL A 1 103 ? -5.449 -3.191 3.752 1 95.81 103 VAL A C 1
ATOM 821 O O . VAL A 1 103 ? -5.125 -3.023 4.93 1 95.81 103 VAL A O 1
ATOM 824 N N . ARG A 1 104 ? -5.656 -4.375 3.266 1 95 104 ARG A N 1
ATOM 825 C CA . ARG A 1 104 ? -5.449 -5.582 4.055 1 95 104 ARG A CA 1
ATOM 826 C C . ARG A 1 104 ? -4.363 -6.461 3.439 1 95 104 ARG A C 1
ATOM 828 O O . ARG A 1 104 ? -4.617 -7.18 2.471 1 95 104 ARG A O 1
ATOM 835 N N . LEU A 1 105 ? -3.172 -6.336 3.949 1 94.12 105 LEU A N 1
ATOM 836 C CA . LEU A 1 105 ? -2.055 -7.203 3.592 1 94.12 105 LEU A CA 1
ATOM 837 C C . LEU A 1 105 ? -2.127 -8.523 4.352 1 94.12 105 LEU A C 1
ATOM 839 O O . LEU A 1 105 ? -1.888 -8.562 5.562 1 94.12 105 LEU A O 1
ATOM 843 N N . LEU A 1 106 ? -2.41 -9.555 3.625 1 92.62 106 LEU A N 1
ATOM 844 C CA . LEU A 1 106 ? -2.719 -10.836 4.254 1 92.62 106 LEU A CA 1
ATOM 845 C C . LEU A 1 106 ? -1.448 -11.648 4.484 1 92.62 106 LEU A C 1
ATOM 847 O O . LEU A 1 106 ? -1.335 -12.367 5.48 1 92.62 106 LEU A O 1
ATOM 851 N N . ASP A 1 107 ? -0.521 -11.555 3.533 1 89.44 107 ASP A N 1
ATOM 852 C CA . ASP A 1 107 ? 0.686 -12.367 3.639 1 89.44 107 ASP A CA 1
ATOM 853 C C . ASP A 1 107 ? 1.822 -11.773 2.807 1 89.44 107 ASP A C 1
ATOM 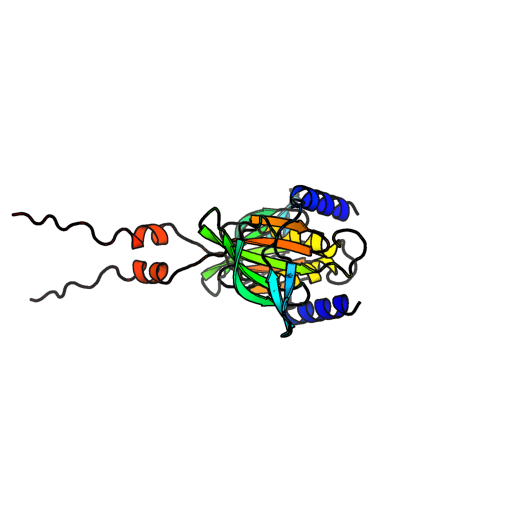855 O O . ASP A 1 107 ? 1.579 -11.047 1.842 1 89.44 107 ASP A O 1
ATOM 859 N N . VAL A 1 108 ? 3.072 -12.031 3.271 1 90.56 108 VAL A N 1
ATOM 860 C CA . VAL A 1 108 ? 4.297 -11.742 2.531 1 90.56 108 VAL A CA 1
ATOM 861 C C . VAL A 1 108 ? 5.102 -13.031 2.35 1 90.56 108 VAL A C 1
ATOM 863 O O . VAL A 1 108 ? 5.562 -13.625 3.328 1 90.56 108 VAL A O 1
ATOM 866 N N . LEU A 1 109 ? 5.25 -13.422 1.054 1 86.44 109 LEU A N 1
ATOM 867 C CA . LEU A 1 109 ? 5.922 -14.688 0.758 1 86.44 109 LEU A CA 1
ATOM 868 C C . LEU A 1 109 ? 7.145 -14.461 -0.121 1 86.44 109 LEU A C 1
ATOM 870 O O . LEU A 1 109 ? 7.16 -13.547 -0.95 1 86.44 109 LEU A O 1
ATOM 874 N N . THR A 1 110 ? 8.156 -15.203 0.122 1 82.69 110 THR A N 1
ATOM 875 C CA . THR A 1 110 ? 9.328 -15.18 -0.752 1 82.69 110 THR A CA 1
ATOM 876 C C . THR A 1 110 ? 9.641 -16.578 -1.27 1 82.69 110 THR A C 1
ATOM 878 O O . THR A 1 110 ? 9.516 -17.562 -0.534 1 82.69 110 THR A O 1
ATOM 881 N N . THR A 1 111 ? 9.828 -16.719 -2.527 1 77.06 111 THR A N 1
ATOM 882 C CA . THR A 1 111 ? 10.312 -17.953 -3.152 1 77.06 111 THR A CA 1
ATOM 883 C C . THR A 1 111 ? 11.297 -17.641 -4.273 1 77.06 111 THR A C 1
ATOM 885 O O . THR A 1 111 ? 11.008 -16.828 -5.16 1 77.06 111 THR A O 1
ATOM 888 N N . GLY A 1 112 ? 12.453 -18.328 -4.117 1 79.44 112 GLY A N 1
ATOM 889 C CA . GLY A 1 112 ? 13.469 -17.969 -5.098 1 79.44 112 GLY A CA 1
ATOM 890 C C . GLY A 1 112 ? 13.797 -16.5 -5.109 1 79.44 112 GLY A C 1
ATOM 891 O O . GLY A 1 112 ? 14.125 -15.914 -4.07 1 79.44 112 GLY A O 1
ATOM 892 N N . ARG A 1 113 ? 13.672 -15.875 -6.336 1 83.06 113 ARG A N 1
ATOM 893 C CA . ARG A 1 113 ? 13.984 -14.461 -6.473 1 83.06 113 ARG A CA 1
ATOM 894 C C . ARG A 1 113 ? 12.719 -13.648 -6.742 1 83.06 113 ARG A C 1
ATOM 896 O O . ARG A 1 113 ? 12.727 -12.75 -7.59 1 83.06 113 ARG A O 1
ATOM 903 N N . TYR A 1 114 ? 11.625 -14.156 -6.051 1 85.75 114 TYR A N 1
ATOM 904 C CA . TYR A 1 114 ? 10.367 -13.422 -6.125 1 85.75 114 TYR A CA 1
ATOM 905 C C . TYR A 1 114 ? 9.844 -13.102 -4.73 1 85.75 114 TYR A C 1
ATOM 907 O O . TYR A 1 114 ? 9.961 -13.914 -3.811 1 85.75 114 TYR A O 1
ATOM 915 N N . VAL A 1 115 ? 9.32 -11.969 -4.609 1 89.75 115 VAL A N 1
ATOM 916 C CA . VAL A 1 115 ? 8.531 -11.578 -3.441 1 89.75 115 VAL A CA 1
ATOM 917 C C . VAL A 1 115 ? 7.059 -11.461 -3.824 1 89.75 115 VAL A C 1
ATOM 919 O O . VAL A 1 115 ? 6.723 -10.852 -4.844 1 89.75 115 VAL A O 1
ATOM 922 N N . TYR A 1 116 ? 6.203 -12.141 -3.031 1 90.5 116 TYR A N 1
ATOM 923 C CA . TYR A 1 116 ? 4.762 -12.086 -3.248 1 90.5 116 TYR A CA 1
ATOM 924 C C . TYR A 1 116 ? 4.062 -11.383 -2.092 1 90.5 116 TYR A C 1
ATOM 926 O O . TYR A 1 116 ? 4.238 -11.758 -0.93 1 90.5 116 TYR A O 1
ATOM 934 N N . LEU A 1 117 ? 3.328 -10.336 -2.428 1 93.94 117 LEU A N 1
ATOM 935 C CA . LEU A 1 117 ? 2.459 -9.68 -1.458 1 93.94 117 LEU A CA 1
ATOM 936 C C . LEU A 1 117 ? 0.998 -10.039 -1.705 1 93.94 117 LEU A C 1
ATOM 938 O O . LEU A 1 117 ? 0.469 -9.789 -2.791 1 93.94 117 LEU A O 1
ATOM 942 N N . VAL A 1 118 ? 0.327 -10.648 -0.677 1 93.94 118 VAL A N 1
ATOM 943 C CA . VAL A 1 118 ? -1.059 -11.086 -0.808 1 93.94 118 VAL A CA 1
ATOM 944 C C . VAL A 1 118 ? -1.98 -10.102 -0.09 1 93.94 118 VAL A C 1
ATOM 946 O O . VAL A 1 118 ? -1.838 -9.875 1.114 1 93.94 118 VAL A O 1
ATOM 949 N N . PHE A 1 119 ? -2.906 -9.539 -0.868 1 96.25 119 PHE A N 1
ATOM 950 C CA . PHE A 1 119 ? -3.848 -8.562 -0.329 1 96.25 119 PHE A CA 1
ATOM 951 C C . PHE A 1 119 ? -5.273 -9.094 -0.398 1 96.25 119 PHE A C 1
ATOM 953 O O . PHE A 1 119 ? -5.617 -9.844 -1.309 1 96.25 119 PHE A O 1
ATOM 960 N N . GLU A 1 120 ? -6.074 -8.672 0.527 1 94.88 120 GLU A N 1
ATOM 961 C CA . GLU A 1 120 ? -7.512 -8.891 0.377 1 94.88 120 GLU A CA 1
ATOM 962 C C . GLU A 1 120 ? -8.055 -8.156 -0.845 1 94.88 120 GLU A C 1
ATOM 964 O O . GLU A 1 120 ? -7.664 -7.02 -1.118 1 94.88 120 GLU A O 1
ATOM 969 N N . TYR A 1 121 ? -8.812 -8.836 -1.62 1 94.88 121 TYR A N 1
ATOM 970 C CA . TYR A 1 121 ? -9.555 -8.25 -2.729 1 94.88 121 TYR A CA 1
ATOM 971 C C . TYR A 1 121 ? -11.016 -8.031 -2.348 1 94.88 121 TYR A C 1
ATOM 973 O O . TYR A 1 121 ? -11.781 -8.992 -2.23 1 94.88 121 TYR A O 1
ATOM 981 N N . LEU A 1 122 ? -11.477 -6.781 -2.127 1 86.81 122 LEU A N 1
ATOM 982 C CA . LEU A 1 122 ? -12.82 -6.484 -1.641 1 86.81 122 LEU A CA 1
ATOM 983 C C . LEU A 1 122 ? -13.82 -6.461 -2.791 1 86.81 122 LEU A C 1
ATOM 985 O O . LEU A 1 122 ? -13.742 -5.598 -3.668 1 86.81 122 LEU A O 1
ATOM 989 N N . ASP A 1 123 ? -14.641 -7.508 -2.967 1 74.88 123 ASP A N 1
ATOM 990 C CA . ASP A 1 123 ? -15.688 -7.559 -3.986 1 74.88 123 ASP A CA 1
ATOM 991 C C . ASP A 1 123 ? -16.906 -6.758 -3.557 1 74.88 123 ASP A C 1
ATOM 993 O O . ASP A 1 123 ? -17.703 -7.223 -2.734 1 74.88 123 ASP A O 1
ATOM 997 N N . LEU A 1 124 ? -16.922 -5.516 -3.668 1 62.31 124 LEU A N 1
ATOM 998 C CA . LEU A 1 124 ? -18.094 -4.711 -3.318 1 62.31 124 LEU A CA 1
ATOM 999 C C . LEU A 1 124 ? -19.234 -4.949 -4.301 1 62.31 124 LEU A C 1
ATOM 1001 O O . LEU A 1 124 ? -19.094 -4.684 -5.496 1 62.31 124 LEU A O 1
ATOM 1005 N N . ASP A 1 125 ? -19.703 -6.086 -4.605 1 52.06 125 ASP A N 1
ATOM 1006 C CA . ASP A 1 125 ? -20.875 -6.324 -5.441 1 52.06 125 ASP A CA 1
ATOM 1007 C C . ASP A 1 125 ? -21.891 -5.207 -5.281 1 52.06 125 ASP A C 1
ATOM 1009 O O . ASP A 1 125 ? -21.938 -4.543 -4.242 1 52.06 125 ASP A O 1
ATOM 1013 N N . LEU A 1 126 ? -22.5 -4.828 -6.457 1 44.97 126 LEU A N 1
ATOM 1014 C CA . LEU A 1 126 ? -23.656 -3.973 -6.68 1 44.97 126 LEU A CA 1
ATOM 1015 C C . LEU A 1 126 ? -24.688 -4.164 -5.574 1 44.97 126 LEU A C 1
ATOM 1017 O O . LEU A 1 126 ? -25.469 -3.25 -5.281 1 44.97 126 LEU A O 1
ATOM 1021 N N . GLY A 1 127 ? -24.984 -5.375 -5.293 1 43.66 127 GLY A N 1
ATOM 1022 C CA . GLY A 1 127 ? -26.094 -5.562 -4.367 1 43.66 127 GLY A CA 1
ATOM 1023 C C . GLY A 1 127 ? -25.938 -4.77 -3.082 1 43.66 127 GLY A C 1
ATOM 1024 O O . GLY A 1 127 ? -26.875 -4.641 -2.307 1 43.66 127 GLY A O 1
ATOM 1025 N N . SER A 1 128 ? -24.781 -4.391 -2.818 1 44.09 128 SER A N 1
ATOM 1026 C CA . SER A 1 128 ? -24.625 -3.594 -1.605 1 44.09 128 SER A CA 1
ATOM 1027 C C . SER A 1 128 ? -25.172 -2.182 -1.798 1 44.09 128 SER A C 1
ATOM 1029 O O . SER A 1 128 ? -25.656 -1.562 -0.849 1 44.09 128 SER A O 1
ATOM 1031 N N . PHE A 1 129 ? -24.922 -1.555 -2.957 1 40.97 129 PHE A N 1
ATOM 1032 C CA . PHE A 1 129 ? -25.578 -0.276 -3.186 1 40.97 129 PHE A CA 1
ATOM 1033 C C . PHE A 1 129 ? -27.078 -0.467 -3.348 1 40.97 129 PHE A C 1
ATOM 1035 O O . PHE A 1 129 ? -27.875 0.345 -2.861 1 40.97 129 PHE A O 1
ATOM 1042 N N . ILE A 1 130 ? -27.594 -1.36 -4.176 1 38.53 130 ILE A N 1
ATOM 1043 C CA . ILE A 1 130 ? -29.016 -1.458 -4.496 1 38.53 130 ILE A CA 1
ATOM 1044 C C . ILE A 1 130 ? -29.797 -1.848 -3.246 1 38.53 130 ILE A C 1
ATOM 1046 O O . ILE A 1 130 ? -30.969 -1.494 -3.105 1 38.53 130 ILE A O 1
ATOM 1050 N N . ARG A 1 131 ? -29.234 -2.529 -2.428 1 37.75 131 ARG A N 1
ATOM 1051 C CA . ARG A 1 131 ? -30.125 -2.947 -1.348 1 37.75 131 ARG A CA 1
ATOM 1052 C C . ARG A 1 131 ? -30.469 -1.771 -0.444 1 37.75 131 ARG A C 1
ATOM 1054 O O . ARG A 1 131 ? -31.375 -1.872 0.394 1 37.75 131 ARG A O 1
ATOM 1061 N N . LYS A 1 132 ? -29.594 -0.828 -0.378 1 35 132 LYS A N 1
ATOM 1062 C CA . LYS A 1 132 ? -30.062 0.168 0.574 1 35 132 LYS A CA 1
ATOM 1063 C C . LYS A 1 132 ? -31.25 0.952 0.003 1 35 132 LYS A C 1
ATOM 1065 O O . LYS A 1 132 ? -32.062 1.468 0.753 1 35 132 LYS A O 1
ATOM 1070 N N . HIS A 1 133 ? -31.031 1.443 -1.146 1 35.97 133 HIS A N 1
ATOM 1071 C CA . HIS A 1 133 ? -32.062 2.396 -1.581 1 35.97 133 HIS A CA 1
ATOM 1072 C C . HIS A 1 133 ? -33.344 1.689 -1.953 1 35.97 133 HIS A C 1
ATOM 1074 O O . HIS A 1 133 ? -34.25 2.309 -2.5 1 35.97 133 HIS A O 1
ATOM 1080 N N . THR A 1 134 ? -33.281 0.416 -2.133 1 34.09 134 THR A N 1
ATOM 1081 C CA . THR A 1 134 ? -34.594 -0.056 -2.533 1 34.09 134 THR A CA 1
ATOM 1082 C C . THR A 1 134 ? -35.594 0.04 -1.37 1 34.09 134 THR A C 1
ATOM 1084 O O . THR A 1 134 ? -35.75 -0.921 -0.618 1 34.09 134 THR A O 1
ATOM 1087 N N . ILE A 1 135 ? -35.219 0.797 -0.28 1 33.47 135 ILE A N 1
ATOM 1088 C CA . ILE A 1 135 ? -36.344 0.821 0.632 1 33.47 135 ILE A CA 1
ATOM 1089 C C . ILE A 1 135 ? -37.625 1.172 -0.137 1 33.47 135 ILE A C 1
ATOM 1091 O O . ILE A 1 135 ? -38.625 0.441 -0.076 1 33.47 135 ILE A O 1
ATOM 1095 N N . THR A 1 136 ? -38.188 2.34 0.285 1 34.91 136 THR A N 1
ATOM 1096 C CA . THR A 1 136 ? -39.562 2.707 0.61 1 34.91 136 THR A CA 1
ATOM 1097 C C . THR A 1 136 ? -40.344 3.002 -0.658 1 34.91 136 THR A C 1
ATOM 1099 O O . THR A 1 136 ? -40.156 4.031 -1.305 1 34.91 136 THR A O 1
ATOM 1102 N N . SER A 1 137 ? -40.375 2.145 -1.662 1 34.38 137 SER A N 1
ATOM 1103 C CA . SER A 1 137 ? -41.406 2.332 -2.66 1 34.38 137 SER A CA 1
ATOM 1104 C C . SER A 1 137 ? -42.719 2.709 -2.006 1 34.38 137 SER A C 1
ATOM 1106 O O . SER A 1 137 ? -43.125 2.113 -1.001 1 34.38 137 SER A O 1
ATOM 1108 N N . ILE A 1 138 ? -43.188 3.959 -2.182 1 35.03 138 ILE A N 1
ATOM 1109 C CA . ILE A 1 138 ? -44.438 4.684 -2.016 1 35.03 138 ILE A CA 1
ATOM 1110 C C . ILE A 1 138 ? -45.625 3.814 -2.479 1 35.03 138 ILE A C 1
ATOM 1112 O O . ILE A 1 138 ? -45.656 3.377 -3.631 1 35.03 138 ILE A O 1
ATOM 1116 N N . ARG A 1 139 ? -46.188 2.998 -1.586 1 36.47 139 ARG A N 1
ATOM 1117 C CA . ARG A 1 139 ? -47.531 2.5 -1.816 1 36.47 139 ARG A CA 1
ATOM 1118 C C . ARG A 1 139 ? -48.438 3.598 -2.379 1 36.47 139 ARG A C 1
ATOM 1120 O O . ARG A 1 139 ? -48.438 4.719 -1.864 1 36.47 139 ARG A O 1
ATOM 1127 N N . PRO A 1 140 ? -48.875 3.543 -3.639 1 38.12 140 PRO A N 1
ATOM 1128 C CA . PRO A 1 140 ? -49.844 4.473 -4.223 1 38.12 140 PRO A CA 1
ATOM 1129 C C . PRO A 1 140 ? -51.094 4.637 -3.357 1 38.12 140 PRO A C 1
ATOM 1131 O O . PRO A 1 140 ? -51.562 3.674 -2.74 1 38.12 140 PRO A O 1
ATOM 1134 N N . HIS A 1 141 ? -51.312 5.688 -2.625 1 34.75 141 HIS A N 1
ATOM 1135 C CA . HIS A 1 141 ? -52.562 6.105 -1.993 1 34.75 141 HIS A CA 1
ATOM 1136 C C . HIS A 1 141 ? -53.719 6.16 -3.006 1 34.75 141 HIS A C 1
ATOM 1138 O O . HIS A 1 141 ? -53.688 6.984 -3.924 1 34.75 141 HIS A O 1
ATOM 1144 N N . ILE A 1 142 ? -54.062 5.047 -3.602 1 30.17 142 ILE A N 1
ATOM 1145 C CA . ILE A 1 142 ? -55.344 5.113 -4.297 1 30.17 142 ILE A CA 1
ATOM 1146 C C . ILE A 1 142 ? -56.438 5.527 -3.316 1 30.17 142 ILE A C 1
ATOM 1148 O O . ILE A 1 142 ? -56.656 4.887 -2.283 1 30.17 142 ILE A O 1
ATOM 1152 N N . LYS A 1 143 ? -56.688 6.859 -3.367 1 25.08 143 LYS A N 1
ATOM 1153 C CA . LYS A 1 143 ? -58 7.34 -2.988 1 25.08 143 LYS A CA 1
ATOM 1154 C C . LYS A 1 143 ? -59.062 6.922 -4.012 1 25.08 143 LYS A C 1
ATOM 1156 O O . LYS A 1 143 ? -58.781 6.852 -5.211 1 25.08 143 LYS A O 1
ATOM 1161 N N . SER B 1 1 ? 20.594 2.551 -11.602 1 48.66 1 SER B N 1
ATOM 1162 C CA . SER B 1 1 ? 19.891 1.585 -12.445 1 48.66 1 SER B CA 1
ATOM 1163 C C . SER B 1 1 ? 18.578 2.154 -12.969 1 48.66 1 SER B C 1
ATOM 1165 O O . SER B 1 1 ? 18.031 3.113 -12.406 1 48.66 1 SER B O 1
ATOM 1167 N N . ASN B 1 2 ? 18.281 1.734 -14.234 1 58.19 2 ASN B N 1
ATOM 1168 C CA . ASN B 1 2 ? 17.078 2.133 -14.953 1 58.19 2 ASN B CA 1
ATOM 1169 C C . ASN B 1 2 ? 15.844 2.043 -14.062 1 58.19 2 ASN B C 1
ATOM 1171 O O . ASN B 1 2 ? 14.922 2.846 -14.195 1 58.19 2 ASN B O 1
ATOM 1175 N N . PHE B 1 3 ? 16.047 1.222 -13.078 1 62.19 3 PHE B N 1
ATOM 1176 C CA . PHE B 1 3 ? 14.938 1.071 -12.141 1 62.19 3 PHE B CA 1
ATOM 1177 C C . PHE B 1 3 ? 14.773 2.324 -11.289 1 62.19 3 PHE B C 1
ATOM 1179 O O . PHE B 1 3 ? 13.656 2.807 -11.094 1 62.19 3 PHE B O 1
ATOM 1186 N N . SER B 1 4 ? 15.883 2.844 -10.914 1 65.88 4 SER B N 1
ATOM 1187 C CA . SER B 1 4 ? 15.875 4.023 -10.055 1 65.88 4 SER B CA 1
ATOM 1188 C C . SER B 1 4 ? 15.258 5.223 -10.766 1 65.88 4 SER B C 1
ATOM 1190 O O . SER B 1 4 ? 14.469 5.961 -10.172 1 65.88 4 SER B O 1
ATOM 1192 N N . LEU B 1 5 ? 15.602 5.324 -12.062 1 69.19 5 LEU B N 1
ATOM 1193 C CA . LEU B 1 5 ? 15.078 6.449 -12.828 1 69.19 5 LEU B CA 1
ATOM 1194 C C . LEU B 1 5 ? 13.57 6.316 -13.023 1 69.19 5 LEU B C 1
ATOM 1196 O O . LEU B 1 5 ? 12.836 7.301 -12.914 1 69.19 5 LEU B O 1
ATOM 1200 N N . GLN B 1 6 ? 13.109 5.125 -13.25 1 70.06 6 GLN B N 1
ATOM 1201 C CA . GLN B 1 6 ? 11.688 4.898 -13.492 1 70.06 6 GLN B CA 1
ATOM 1202 C C . GLN B 1 6 ? 10.859 5.207 -12.242 1 70.06 6 GLN B C 1
ATOM 1204 O O . GLN B 1 6 ? 9.805 5.836 -12.336 1 70.06 6 GLN B O 1
ATOM 1209 N N . ILE B 1 7 ? 11.453 4.875 -11.172 1 74 7 ILE B N 1
ATOM 1210 C CA . ILE B 1 7 ? 10.688 5.051 -9.953 1 74 7 ILE B CA 1
ATOM 1211 C C . ILE B 1 7 ? 10.609 6.535 -9.594 1 74 7 ILE B C 1
ATOM 1213 O O . ILE B 1 7 ? 9.57 7.02 -9.141 1 74 7 ILE B O 1
ATOM 1217 N N . HIS B 1 8 ? 11.758 7.215 -9.93 1 76.5 8 HIS B N 1
ATOM 1218 C CA . HIS B 1 8 ? 11.781 8.641 -9.633 1 76.5 8 HIS B CA 1
ATOM 1219 C C . HIS B 1 8 ? 10.773 9.398 -10.5 1 76.5 8 HIS B C 1
ATOM 1221 O O . HIS B 1 8 ? 10.078 10.289 -10.016 1 76.5 8 HIS B O 1
ATOM 1227 N N . ASP B 1 9 ? 10.68 8.984 -11.719 1 77.19 9 ASP B N 1
ATOM 1228 C CA . ASP B 1 9 ? 9.734 9.617 -12.633 1 77.19 9 ASP B CA 1
ATOM 1229 C C . ASP B 1 9 ? 8.297 9.367 -12.195 1 77.19 9 ASP B C 1
ATOM 1231 O O . ASP B 1 9 ? 7.465 10.281 -12.234 1 77.19 9 ASP B O 1
ATOM 1235 N N . LEU B 1 10 ? 7.98 8.234 -11.766 1 74.56 10 LEU B N 1
ATOM 1236 C CA . LEU B 1 10 ? 6.645 7.879 -11.312 1 74.56 10 LEU B CA 1
ATOM 1237 C C . LEU B 1 10 ? 6.258 8.688 -10.078 1 74.56 10 LEU B C 1
ATOM 1239 O O . LEU B 1 10 ? 5.133 9.18 -9.977 1 74.56 10 LEU B O 1
ATOM 1243 N N . PHE B 1 11 ? 7.191 8.852 -9.305 1 75.88 11 PHE B N 1
ATOM 1244 C CA . PHE B 1 11 ? 6.938 9.586 -8.07 1 75.88 11 PHE B CA 1
ATOM 1245 C C . PHE B 1 11 ? 6.707 11.062 -8.359 1 75.88 11 PHE B C 1
ATOM 1247 O O . PHE B 1 11 ? 5.82 11.688 -7.77 1 75.88 11 PHE B O 1
ATOM 1254 N N . ARG B 1 12 ? 7.488 11.57 -9.242 1 75.38 12 ARG B N 1
ATOM 1255 C CA . ARG B 1 12 ? 7.375 12.992 -9.555 1 75.38 12 ARG B CA 1
ATOM 1256 C C . ARG B 1 12 ? 6.004 13.32 -10.141 1 75.38 12 ARG B C 1
ATOM 1258 O O . ARG B 1 12 ? 5.418 14.352 -9.82 1 75.38 12 ARG B O 1
ATOM 1265 N N . THR B 1 13 ? 5.516 12.391 -10.93 1 76 13 THR B N 1
ATOM 1266 C CA . THR B 1 13 ? 4.234 12.625 -11.586 1 76 13 THR B CA 1
ATOM 1267 C C . THR B 1 13 ? 3.088 12.508 -10.586 1 76 13 THR B C 1
ATOM 1269 O O . THR B 1 13 ? 2.027 13.102 -10.773 1 76 13 THR B O 1
ATOM 1272 N N . ASN B 1 14 ? 3.381 11.844 -9.523 1 73.69 14 ASN B N 1
ATOM 1273 C CA . ASN B 1 14 ? 2.299 11.594 -8.578 1 73.69 14 ASN B CA 1
ATOM 1274 C C . ASN B 1 14 ? 2.369 12.539 -7.383 1 73.69 14 ASN B C 1
ATOM 1276 O O . ASN B 1 14 ? 1.415 12.633 -6.609 1 73.69 14 ASN B O 1
ATOM 1280 N N . MET B 1 15 ? 3.486 13.164 -7.297 1 68.88 15 MET B N 1
ATOM 1281 C CA . MET B 1 15 ? 3.713 14.031 -6.141 1 68.88 15 MET B CA 1
ATOM 1282 C C . MET B 1 15 ? 3.197 15.438 -6.41 1 68.88 15 MET B C 1
ATOM 1284 O O . MET B 1 15 ? 3.514 16.031 -7.441 1 68.88 15 MET B O 1
ATOM 1288 N N . LYS B 1 16 ? 2.16 15.953 -5.73 1 68.5 16 LYS B N 1
ATOM 1289 C CA . LYS B 1 16 ? 1.743 17.359 -5.754 1 68.5 16 LYS B CA 1
ATOM 1290 C C . LYS B 1 16 ? 2.348 18.125 -4.586 1 68.5 16 LYS B C 1
ATOM 1292 O O . LYS B 1 16 ? 2.318 17.656 -3.445 1 68.5 16 LYS B O 1
ATOM 1297 N N . LYS B 1 17 ? 3.262 19.047 -5.02 1 57.22 17 LYS B N 1
ATOM 1298 C CA . LYS B 1 17 ? 3.723 19.938 -3.955 1 57.22 17 LYS B CA 1
ATOM 1299 C C . LYS B 1 17 ? 2.57 20.75 -3.387 1 57.22 17 LYS B C 1
ATOM 1301 O O . LYS B 1 17 ? 1.825 21.391 -4.137 1 57.22 17 LYS B O 1
ATOM 1306 N N . VAL B 1 18 ? 1.979 20.281 -2.453 1 52.09 18 VAL B N 1
ATOM 1307 C CA . VAL B 1 18 ? 0.936 21.078 -1.829 1 52.09 18 VAL B CA 1
ATOM 1308 C C . VAL B 1 18 ? 1.568 22.109 -0.895 1 52.09 18 VAL B C 1
ATOM 1310 O O . VAL B 1 18 ? 2.51 21.797 -0.162 1 52.09 18 VAL B O 1
ATOM 1313 N N . LYS B 1 19 ? 1.836 23.375 -1.446 1 47.19 19 LYS B N 1
ATOM 1314 C CA . LYS B 1 19 ? 2.254 24.406 -0.509 1 47.19 19 LYS B CA 1
ATOM 1315 C C . LYS B 1 19 ? 1.796 24.078 0.91 1 47.19 19 LYS B C 1
ATOM 1317 O O . LYS B 1 19 ? 1.125 23.078 1.137 1 47.19 19 LYS B O 1
ATOM 1322 N N . ASP B 1 20 ? 1.625 25.281 1.659 1 40.62 20 ASP B N 1
ATOM 1323 C CA . ASP B 1 20 ? 1.362 25.344 3.094 1 40.62 20 ASP B CA 1
ATOM 1324 C C . ASP B 1 20 ? 0.299 24.328 3.502 1 40.62 20 ASP B C 1
ATOM 1326 O O . ASP B 1 20 ? -0.899 24.578 3.361 1 40.62 20 ASP B O 1
ATOM 1330 N N . CYS B 1 21 ? 0.571 23.234 3.061 1 41.16 21 CYS B N 1
ATOM 1331 C CA . CYS B 1 21 ? -0.381 22.25 3.561 1 41.16 21 CYS B CA 1
ATOM 1332 C C . CYS B 1 21 ? -0.741 22.531 5.016 1 41.16 21 CYS B C 1
ATOM 1334 O O . CYS B 1 21 ? 0.035 23.156 5.742 1 41.16 21 CYS B O 1
ATOM 1336 N N . CYS B 1 22 ? -1.983 22.281 5.367 1 39.56 22 CYS B N 1
ATOM 1337 C CA . CYS B 1 22 ? -2.625 22.688 6.613 1 39.56 22 CYS B CA 1
ATOM 1338 C C . CYS B 1 22 ? -1.764 22.328 7.812 1 39.56 22 CYS B C 1
ATOM 1340 O O . CYS B 1 22 ? -1.475 23.172 8.664 1 39.56 22 CYS B O 1
ATOM 1342 N N . TYR B 1 23 ? -1.811 20.812 8.141 1 44.69 23 TYR B N 1
ATOM 1343 C CA . TYR B 1 23 ? -1.635 20.469 9.547 1 44.69 23 TYR B CA 1
ATOM 1344 C C . TYR B 1 23 ? -0.156 20.406 9.914 1 44.69 23 TYR B C 1
ATOM 1346 O O . TYR B 1 23 ? 0.679 20.047 9.086 1 44.69 23 TYR B O 1
ATOM 1354 N N . LYS B 1 24 ? 0.291 21.359 10.461 1 49.44 24 LYS B N 1
ATOM 1355 C CA . LYS B 1 24 ? 1.595 21.266 11.117 1 49.44 24 LYS B CA 1
ATOM 1356 C C . LYS B 1 24 ? 1.557 20.281 12.281 1 49.44 24 LYS B C 1
ATOM 1358 O O . LYS B 1 24 ? 0.61 20.281 13.07 1 49.44 24 LYS B O 1
ATOM 1363 N N . VAL B 1 25 ? 2.096 19.156 12.055 1 49.47 25 VAL B N 1
ATOM 1364 C CA . VAL B 1 25 ? 2.262 18.344 13.25 1 49.47 25 VAL B CA 1
ATOM 1365 C C . VAL B 1 25 ? 2.891 19.172 14.359 1 49.47 25 VAL B C 1
ATOM 1367 O O . VAL B 1 25 ? 3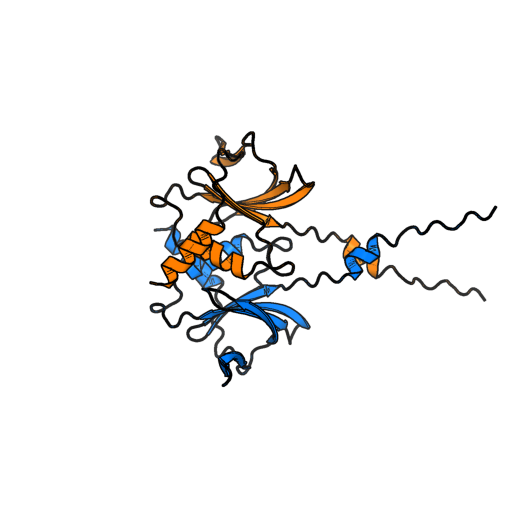.951 19.766 14.172 1 49.47 25 VAL B O 1
ATOM 1370 N N . VAL B 1 26 ? 2.066 19.719 15.18 1 51.44 26 VAL B N 1
ATOM 1371 C CA . VAL B 1 26 ? 2.574 20.516 16.297 1 51.44 26 VAL B CA 1
ATOM 1372 C C . VAL B 1 26 ? 2.887 19.594 17.484 1 51.44 26 VAL B C 1
ATOM 1374 O O . VAL B 1 26 ? 2.117 18.688 17.781 1 51.44 26 VAL B O 1
ATOM 1377 N N . LYS B 1 27 ? 4.195 19.438 17.609 1 52.66 27 LYS B N 1
ATOM 1378 C CA . LYS B 1 27 ? 4.602 18.75 18.844 1 52.66 27 LYS B CA 1
ATOM 1379 C C . LYS B 1 27 ? 4.098 19.5 20.078 1 52.66 27 LYS B C 1
ATOM 1381 O O . LYS B 1 27 ? 4.312 20.703 20.203 1 52.66 27 LYS B O 1
ATOM 1386 N N . LYS B 1 28 ? 3.039 18.859 20.578 1 55.62 28 LYS B N 1
ATOM 1387 C CA . LYS B 1 28 ? 2.6 19.438 21.844 1 55.62 28 LYS B CA 1
ATOM 1388 C C . LYS B 1 28 ? 3.686 19.312 22.906 1 55.62 28 LYS B C 1
ATOM 1390 O O . LYS B 1 28 ? 4.602 18.5 22.781 1 55.62 28 LYS B O 1
ATOM 1395 N N . THR B 1 29 ? 3.66 20.016 23.797 1 58.81 29 THR B N 1
ATOM 1396 C CA . THR B 1 29 ? 4.609 20.078 24.906 1 58.81 29 THR B CA 1
ATOM 1397 C C . THR B 1 29 ? 4.852 18.688 25.484 1 58.81 29 THR B C 1
ATOM 1399 O O . THR B 1 29 ? 5.949 18.391 25.969 1 58.81 29 THR B O 1
ATOM 1402 N N . ASN B 1 30 ? 3.836 17.844 25.344 1 55.59 30 ASN B N 1
ATOM 1403 C CA . ASN B 1 30 ? 4.008 16.531 25.938 1 55.59 30 ASN B CA 1
ATOM 1404 C C . ASN B 1 30 ? 4.629 15.539 24.969 1 55.59 30 ASN B C 1
ATOM 1406 O O . ASN B 1 30 ? 4.723 14.352 25.25 1 55.59 30 ASN B O 1
ATOM 1410 N N . GLY B 1 31 ? 5.082 16.031 23.844 1 52.38 31 GLY B N 1
ATOM 1411 C CA . GLY B 1 31 ? 5.789 15.188 22.891 1 52.38 31 GLY B CA 1
ATOM 1412 C C . GLY B 1 31 ? 4.883 14.586 21.844 1 52.38 31 GLY B C 1
ATOM 1413 O O . GLY B 1 31 ? 5.355 13.93 20.906 1 52.38 31 GLY B O 1
ATOM 1414 N N . SER B 1 32 ? 3.643 14.648 22.25 1 52.28 32 SER B N 1
ATOM 1415 C CA . SER B 1 32 ? 2.75 14.047 21.266 1 52.28 32 SER B CA 1
ATOM 1416 C C . SER B 1 32 ? 2.584 14.938 20.047 1 52.28 32 S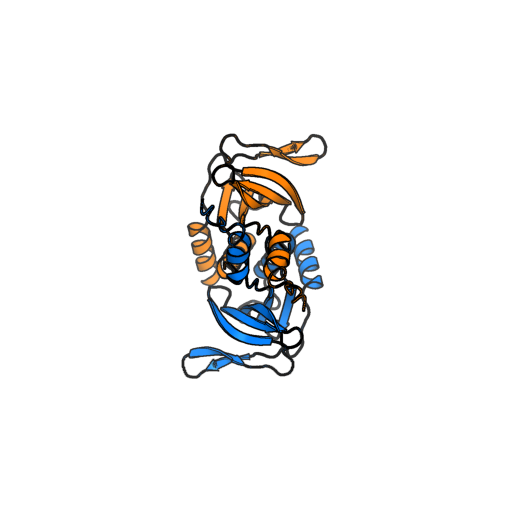ER B C 1
ATOM 1418 O O . SER B 1 32 ? 2.691 16.156 20.141 1 52.28 32 SER B O 1
ATOM 1420 N N . GL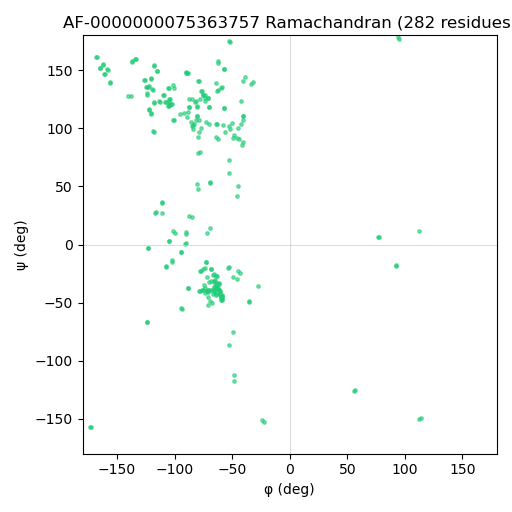U B 1 33 ? 2.789 14.367 18.922 1 50.84 33 GLU B N 1
ATOM 1421 C CA . GLU B 1 33 ? 2.621 15.102 17.672 1 50.84 33 GLU B CA 1
ATOM 1422 C C . GLU B 1 33 ? 1.153 15.172 17.25 1 50.84 33 GLU B C 1
ATOM 1424 O O . GLU B 1 33 ? 0.429 14.172 17.359 1 50.84 33 GLU B O 1
ATOM 1429 N N . GLN B 1 34 ? 0.565 16.328 17.391 1 53.47 34 GLN B N 1
ATOM 1430 C CA . GLN B 1 34 ? -0.795 16.531 16.891 1 53.47 34 GLN B CA 1
ATOM 1431 C C . GLN B 1 34 ? -0.794 17.281 15.562 1 53.47 34 GLN B C 1
ATOM 1433 O O . GLN B 1 34 ? 0.172 17.969 15.227 1 53.47 34 GLN B O 1
ATOM 1438 N N . MET B 1 35 ? -1.62 16.812 14.68 1 53.59 35 MET B N 1
ATOM 1439 C CA . MET B 1 35 ? -1.77 17.547 13.422 1 53.59 35 MET B CA 1
ATOM 1440 C C . MET B 1 35 ? -2.549 18.844 13.625 1 53.59 35 MET B C 1
ATOM 1442 O O . MET B 1 35 ? -3.598 18.844 14.273 1 53.59 35 MET B O 1
ATOM 1446 N N . GLU B 1 36 ? -1.835 19.953 13.602 1 54.41 36 GLU B N 1
ATOM 1447 C CA . GLU B 1 36 ? -2.49 21.25 13.672 1 54.41 36 GLU B CA 1
ATOM 1448 C C . GLU B 1 36 ? -2.949 21.703 12.289 1 54.41 36 GLU B C 1
ATOM 1450 O O . GLU B 1 36 ? -2.277 21.453 11.289 1 54.41 36 GLU B O 1
ATOM 1455 N N . LYS B 1 37 ? -4.277 22 12.258 1 52.38 37 LYS B N 1
ATOM 1456 C CA . LYS B 1 37 ? -4.945 22.516 11.062 1 52.38 37 LYS B CA 1
ATOM 1457 C C . LYS B 1 37 ? -4.117 23.609 10.398 1 52.38 37 LYS B C 1
ATOM 1459 O O . LYS B 1 37 ? -3.666 24.547 11.062 1 52.38 37 LYS B O 1
ATOM 1464 N N . VAL B 1 38 ? -3.447 23.172 9.375 1 52.19 38 VAL B N 1
ATOM 1465 C CA . VAL B 1 38 ? -2.961 24.266 8.539 1 52.19 38 VAL B CA 1
ATOM 1466 C C . VAL B 1 38 ? -4.125 24.875 7.762 1 52.19 38 VAL B C 1
ATOM 1468 O O . VAL B 1 38 ? -5.07 24.172 7.395 1 52.19 38 VAL B O 1
ATOM 1471 N N . LYS B 1 39 ? -4.418 26.172 7.848 1 57.09 39 LYS B N 1
ATOM 1472 C CA . LYS B 1 39 ? -5.477 26.969 7.238 1 57.09 39 LYS B CA 1
ATOM 1473 C C . LYS B 1 39 ? -5.926 26.359 5.91 1 57.09 39 LYS B C 1
ATOM 1475 O O . LYS B 1 39 ? -7.121 26.344 5.605 1 57.09 39 LYS B O 1
ATOM 1480 N N . ASP B 1 40 ? -5.102 25.75 5.062 1 62.62 40 ASP B N 1
ATOM 1481 C CA . ASP B 1 40 ? -5.516 25.438 3.695 1 62.62 40 ASP B CA 1
ATOM 1482 C C . ASP B 1 40 ? -5.672 23.938 3.492 1 62.62 40 ASP B C 1
ATOM 1484 O O . ASP B 1 40 ? -5.629 23.438 2.361 1 62.62 40 ASP B O 1
ATOM 1488 N N . TRP B 1 41 ? -5.98 23.219 4.645 1 71.19 41 TRP B N 1
ATOM 1489 C CA . TRP B 1 41 ? -6.176 21.781 4.484 1 71.19 41 TRP B CA 1
ATOM 1490 C C . TRP B 1 41 ? -7.656 21.422 4.555 1 71.19 41 TRP B C 1
ATOM 1492 O O . TRP B 1 41 ? -8.391 21.938 5.391 1 71.19 41 TRP B O 1
ATOM 1502 N N . ASN B 1 42 ? -8.086 20.797 3.527 1 81.69 42 ASN B N 1
ATOM 1503 C CA . ASN B 1 42 ? -9.5 20.453 3.404 1 81.69 42 ASN B CA 1
ATOM 1504 C C . ASN B 1 42 ? -9.812 19.141 4.121 1 81.69 42 ASN B C 1
ATOM 1506 O O . ASN B 1 42 ? -10.734 18.422 3.732 1 81.69 42 ASN B O 1
ATOM 1510 N N . TYR B 1 43 ? -8.914 18.781 5.145 1 87 43 TYR B N 1
ATOM 1511 C CA . TYR B 1 43 ? -9.172 17.547 5.887 1 87 43 TYR B CA 1
ATOM 1512 C C . TYR B 1 43 ? -9.312 17.844 7.379 1 87 43 TYR B C 1
ATOM 1514 O O . TYR B 1 43 ? -8.578 18.672 7.93 1 87 43 TYR B O 1
ATOM 1522 N N . LYS B 1 44 ? -10.266 17.266 8.016 1 87.44 44 LYS B N 1
ATOM 1523 C CA . LYS B 1 44 ? -10.414 17.281 9.461 1 87.44 44 LYS B CA 1
ATOM 1524 C C . LYS B 1 44 ? -10.016 15.938 10.078 1 87.44 44 LYS B C 1
ATOM 1526 O O . LYS B 1 44 ? -10.539 14.891 9.688 1 87.44 44 LYS B O 1
ATOM 1531 N N . VAL B 1 45 ? -9.094 15.992 11.039 1 89.06 45 VAL B N 1
ATOM 1532 C CA . VAL B 1 45 ? -8.648 14.773 11.703 1 89.06 45 VAL B CA 1
ATOM 1533 C C . VAL B 1 45 ? -9.758 14.234 12.602 1 89.06 45 VAL B C 1
ATOM 1535 O O . VAL B 1 45 ? -10.305 14.977 13.422 1 89.06 45 VAL B O 1
ATOM 1538 N N . VAL B 1 46 ? -10.102 13.039 12.43 1 91.69 46 VAL B N 1
ATOM 1539 C CA . VAL B 1 46 ? -11.094 12.383 13.273 1 91.69 46 VAL B CA 1
ATOM 1540 C C . VAL B 1 46 ? -10.383 11.625 14.398 1 91.69 46 VAL B C 1
ATOM 1542 O O . VAL B 1 46 ? -10.656 11.867 15.578 1 91.69 46 VAL B O 1
ATOM 1545 N N . GLU B 1 47 ? -9.469 10.766 14.086 1 91.94 47 GLU B N 1
ATOM 1546 C CA . GLU B 1 47 ? -8.711 10.008 15.078 1 91.94 47 GLU B CA 1
ATOM 1547 C C . GLU B 1 47 ? -7.441 9.414 14.469 1 91.94 47 GLU B C 1
ATOM 1549 O O . GLU B 1 47 ? -7.359 9.234 13.25 1 91.94 47 GLU B O 1
ATOM 1554 N N . LYS B 1 48 ? -6.434 9.164 15.359 1 91.56 48 LYS B N 1
ATOM 1555 C CA . LYS B 1 48 ? -5.25 8.406 14.953 1 91.56 48 LYS B CA 1
ATOM 1556 C C . LYS B 1 48 ? -5.551 6.914 14.883 1 91.56 48 LYS B C 1
ATOM 1558 O O . LYS B 1 48 ? -6.105 6.344 15.828 1 91.56 48 LYS B O 1
ATOM 1563 N N . ILE B 1 49 ? -5.164 6.254 13.797 1 94.06 49 ILE B N 1
ATOM 1564 C CA . ILE B 1 49 ? -5.562 4.855 13.648 1 94.06 49 ILE B CA 1
ATOM 1565 C C . ILE B 1 49 ? -4.328 3.982 13.469 1 94.06 49 ILE B C 1
ATOM 1567 O O . ILE B 1 49 ? -4.438 2.764 13.305 1 94.06 49 ILE B O 1
ATOM 1571 N N . GLY B 1 50 ? -3.176 4.57 13.422 1 92.44 50 GLY B N 1
ATOM 1572 C CA . GLY B 1 50 ? -1.961 3.785 13.266 1 92.44 50 GLY B CA 1
ATOM 1573 C C . GLY B 1 50 ? -0.698 4.586 13.523 1 92.44 50 GLY B C 1
ATOM 1574 O O . GLY B 1 50 ? -0.734 5.816 13.562 1 92.44 50 GLY B O 1
ATOM 1575 N N . GLN B 1 51 ? 0.391 3.803 13.781 1 91 51 GLN B N 1
ATOM 1576 C CA . GLN B 1 51 ? 1.707 4.391 14.016 1 91 51 GLN B CA 1
ATOM 1577 C C . GLN B 1 51 ? 2.812 3.357 13.82 1 91 51 GLN B C 1
ATOM 1579 O O . GLN B 1 51 ? 2.633 2.182 14.141 1 91 51 GLN B O 1
ATOM 1584 N N . GLY B 1 52 ? 3.955 3.895 13.312 1 89.25 52 GLY B N 1
ATOM 1585 C CA . GLY B 1 52 ? 5.121 3.039 13.156 1 89.25 52 GLY B CA 1
ATOM 1586 C C . GLY B 1 52 ? 6.363 3.797 12.734 1 89.25 52 GLY B C 1
ATOM 1587 O O . GLY B 1 52 ? 6.461 5.008 12.945 1 89.25 52 GLY B O 1
ATOM 1588 N N . VAL B 1 53 ? 7.305 3.082 12.117 1 85.56 53 VAL B N 1
ATOM 1589 C CA . VAL B 1 53 ? 8.625 3.6 11.766 1 85.56 53 VAL B CA 1
ATOM 1590 C C . VAL B 1 53 ? 8.492 4.695 10.711 1 85.56 53 VAL B C 1
ATOM 1592 O O . VAL B 1 53 ? 9.297 5.629 10.672 1 85.56 53 VAL B O 1
ATOM 1595 N N . PHE B 1 54 ? 7.441 4.641 9.953 1 91 54 PHE B N 1
ATOM 1596 C CA . PHE B 1 54 ? 7.25 5.621 8.891 1 91 54 PHE B CA 1
ATOM 1597 C C . PHE B 1 54 ? 6.258 6.695 9.312 1 91 54 PHE B C 1
ATOM 1599 O O . PHE B 1 54 ? 5.734 7.434 8.469 1 91 54 PHE B O 1
ATOM 1606 N N . GLY B 1 55 ? 5.93 6.719 10.539 1 90.94 55 GLY B N 1
ATOM 1607 C CA . GLY B 1 55 ? 5.094 7.797 11.039 1 90.94 55 GLY B CA 1
ATOM 1608 C C . GLY B 1 55 ? 3.715 7.332 11.469 1 90.94 55 GLY B C 1
ATOM 1609 O O . GLY B 1 55 ? 3.559 6.223 11.984 1 90.94 55 GLY B O 1
ATOM 1610 N N . GLU B 1 56 ? 2.75 8.242 11.336 1 92.88 56 GLU B N 1
ATOM 1611 C CA . GLU B 1 56 ? 1.416 8.008 11.875 1 92.88 56 GLU B CA 1
ATOM 1612 C C . GLU B 1 56 ? 0.366 7.984 10.773 1 92.88 56 GLU B C 1
ATOM 1614 O O . GLU B 1 56 ? 0.592 8.523 9.688 1 92.88 56 GLU B O 1
ATOM 1619 N N . VAL B 1 57 ? -0.734 7.262 11.086 1 94.62 57 VAL B N 1
ATOM 1620 C CA . VAL B 1 57 ? -1.88 7.215 10.18 1 94.62 57 VAL B CA 1
ATOM 1621 C C . VAL B 1 57 ? -3.115 7.773 10.891 1 94.62 57 VAL B C 1
ATOM 1623 O O . VAL B 1 57 ? -3.402 7.41 12.031 1 94.62 57 VAL B O 1
ATOM 1626 N N . TYR B 1 58 ? -3.857 8.656 10.188 1 92.38 58 TYR B N 1
ATOM 1627 C CA . TYR B 1 58 ? -5.043 9.289 10.758 1 92.38 58 TYR B CA 1
ATOM 1628 C C . TYR B 1 58 ? -6.266 9.047 9.875 1 92.38 58 TYR B C 1
ATOM 1630 O O . TYR B 1 58 ? -6.176 9.117 8.648 1 92.38 58 TYR B O 1
ATOM 1638 N N . LYS B 1 59 ? -7.309 8.719 10.562 1 93.69 59 LYS B N 1
ATOM 1639 C CA . LYS B 1 59 ? -8.609 8.844 9.914 1 93.69 59 LYS B CA 1
ATOM 1640 C C . LYS B 1 59 ? -9.047 10.305 9.836 1 93.69 59 LYS B C 1
ATOM 1642 O O . LYS B 1 59 ? -8.992 11.023 10.836 1 93.69 59 LYS B O 1
ATOM 1647 N N . CYS B 1 60 ? -9.422 10.719 8.617 1 92.69 60 CYS B N 1
ATOM 1648 C CA . CYS B 1 60 ? -9.797 12.117 8.414 1 92.69 60 CYS B CA 1
ATOM 1649 C C . CYS B 1 60 ? -11.086 12.227 7.602 1 92.69 60 CYS B C 1
ATOM 1651 O O . CYS B 1 60 ? -11.516 11.25 6.98 1 92.69 60 CYS B O 1
ATOM 1653 N N . LEU B 1 61 ? -11.688 13.375 7.738 1 91.44 61 LEU B N 1
ATOM 1654 C CA . LEU B 1 61 ? -12.828 13.742 6.906 1 91.44 61 LEU B CA 1
ATOM 1655 C C . LEU B 1 61 ? -12.438 14.805 5.883 1 91.44 61 LEU B C 1
ATOM 1657 O O . LEU B 1 61 ? -11.852 15.828 6.238 1 91.44 61 LEU B O 1
ATOM 1661 N N . ASN B 1 62 ? -12.68 14.438 4.559 1 90.19 62 ASN B N 1
ATOM 1662 C CA . ASN B 1 62 ? -12.547 15.469 3.529 1 90.19 62 ASN B CA 1
ATOM 1663 C C . ASN B 1 62 ? -13.672 16.5 3.621 1 90.19 62 ASN B C 1
ATOM 1665 O O . ASN B 1 62 ? -14.844 16.172 3.41 1 90.19 62 ASN B O 1
ATOM 1669 N N . LEU B 1 63 ? -13.289 17.688 3.859 1 88.94 63 LEU B N 1
ATOM 1670 C CA . LEU B 1 63 ? -14.281 18.719 4.172 1 88.94 63 LEU B CA 1
ATOM 1671 C C . LEU B 1 63 ? -14.984 19.203 2.904 1 88.94 63 LEU B C 1
ATOM 1673 O O . LEU B 1 63 ? -16.094 19.734 2.969 1 88.94 63 LEU B O 1
ATOM 1677 N N . GLU B 1 64 ? -14.32 19.016 1.794 1 88.19 64 GLU B N 1
ATOM 1678 C CA . GLU B 1 64 ? -14.922 19.391 0.518 1 88.19 64 GLU B CA 1
ATOM 1679 C C . GLU B 1 64 ? -15.938 18.344 0.057 1 88.19 64 GLU B C 1
ATOM 1681 O O . GLU B 1 64 ? -17.031 18.688 -0.39 1 88.19 64 GLU B O 1
ATOM 1686 N N . THR B 1 65 ? -15.688 17.062 0.219 1 90.69 65 THR B N 1
ATOM 1687 C CA . THR B 1 65 ? -16.516 16 -0.345 1 90.69 65 THR B CA 1
ATOM 1688 C C . THR B 1 65 ? -17.328 15.312 0.746 1 90.69 65 THR B C 1
ATOM 1690 O O . THR B 1 65 ? -18.312 14.633 0.454 1 90.69 65 THR B O 1
ATOM 1693 N N . GLY B 1 66 ? -16.953 15.453 1.967 1 91.88 66 GLY B N 1
ATOM 1694 C CA . GLY B 1 66 ? -17.578 14.758 3.074 1 91.88 66 GLY B CA 1
ATOM 1695 C C . GLY B 1 66 ? -17.172 13.305 3.178 1 91.88 66 GLY B C 1
ATOM 1696 O O . GLY B 1 66 ? -17.672 12.57 4.035 1 91.88 66 GLY B O 1
ATOM 1697 N N . LYS B 1 67 ? -16.266 12.875 2.406 1 92.75 67 LYS B N 1
ATOM 1698 C CA . LYS B 1 67 ? -15.836 11.477 2.41 1 92.75 67 LYS B CA 1
ATOM 1699 C C . LYS B 1 67 ? -14.711 11.258 3.418 1 92.75 67 LYS B C 1
ATOM 1701 O O . LYS B 1 67 ? -13.898 12.148 3.654 1 92.75 67 LYS B O 1
ATOM 1706 N N . LYS B 1 68 ? -14.742 10.078 3.961 1 94.38 68 LYS B N 1
ATOM 1707 C CA . LYS B 1 68 ? -13.664 9.711 4.871 1 94.38 68 LYS B CA 1
ATOM 1708 C C . LYS B 1 68 ? -12.414 9.297 4.102 1 94.38 68 LYS B C 1
ATOM 1710 O O . LYS B 1 68 ? -12.508 8.656 3.055 1 94.38 68 LYS B O 1
ATOM 1715 N N . VAL B 1 69 ? -11.281 9.758 4.715 1 95.06 69 VAL B N 1
ATOM 1716 C CA . VAL B 1 69 ? -10 9.359 4.137 1 95.06 69 VAL B CA 1
ATOM 1717 C C . VAL B 1 69 ? -9.031 8.961 5.25 1 95.06 69 VAL B C 1
ATOM 1719 O O . VAL B 1 69 ? -9.258 9.289 6.418 1 95.06 69 VAL B O 1
ATOM 1722 N N . ALA B 1 70 ? -8.062 8.203 4.938 1 96.12 70 ALA B N 1
ATOM 1723 C CA . ALA B 1 70 ? -6.91 7.938 5.801 1 96.12 70 ALA B CA 1
ATOM 1724 C C . ALA B 1 70 ? -5.672 8.68 5.312 1 96.12 70 ALA B C 1
ATOM 1726 O O . ALA B 1 70 ? -5.371 8.672 4.117 1 96.12 70 ALA B O 1
ATOM 1727 N N . ILE B 1 71 ? -4.961 9.312 6.242 1 93.56 71 ILE B N 1
ATOM 1728 C CA . ILE B 1 71 ? -3.766 10.062 5.871 1 93.56 71 ILE B CA 1
ATOM 1729 C C . ILE B 1 71 ? -2.551 9.492 6.598 1 93.56 71 ILE B C 1
ATOM 1731 O O . ILE B 1 71 ? -2.486 9.523 7.828 1 93.56 71 ILE B O 1
ATOM 1735 N N . LYS B 1 72 ? -1.616 8.891 5.859 1 94.38 72 LYS B N 1
ATOM 1736 C CA . LYS B 1 72 ? -0.292 8.516 6.348 1 94.38 72 LYS B CA 1
ATOM 1737 C C . LYS B 1 72 ? 0.651 9.719 6.352 1 94.38 72 LYS B C 1
ATOM 1739 O O . LYS B 1 72 ? 0.911 10.312 5.305 1 94.38 72 LYS B O 1
ATOM 1744 N N . MET B 1 73 ? 1.098 10.047 7.516 1 91.44 73 MET B N 1
ATOM 1745 C CA . MET B 1 73 ? 2.023 11.156 7.691 1 91.44 73 MET B CA 1
ATOM 1746 C C . MET B 1 73 ? 3.439 10.656 7.949 1 91.44 73 MET B C 1
ATOM 1748 O O . MET B 1 73 ? 3.691 9.984 8.953 1 91.44 73 MET B O 1
ATOM 1752 N N . ILE B 1 74 ? 4.371 11.008 7.066 1 91.44 74 ILE B N 1
ATOM 1753 C CA . ILE B 1 74 ? 5.75 10.531 7.156 1 91.44 74 ILE B CA 1
ATOM 1754 C C . ILE B 1 74 ? 6.691 11.719 7.355 1 91.44 74 ILE B C 1
ATOM 1756 O O . ILE B 1 74 ? 6.707 12.648 6.547 1 91.44 74 ILE B O 1
ATOM 1760 N N . ASN B 1 75 ? 7.438 11.656 8.445 1 87.25 75 ASN B N 1
ATOM 1761 C CA . ASN B 1 75 ? 8.453 12.656 8.75 1 87.25 75 ASN B CA 1
ATOM 1762 C C . ASN B 1 75 ? 9.789 12.305 8.102 1 87.25 75 ASN B C 1
ATOM 1764 O O . ASN B 1 75 ? 10.375 11.258 8.398 1 87.25 75 ASN B O 1
ATOM 1768 N N . ILE B 1 76 ? 10.289 13.211 7.18 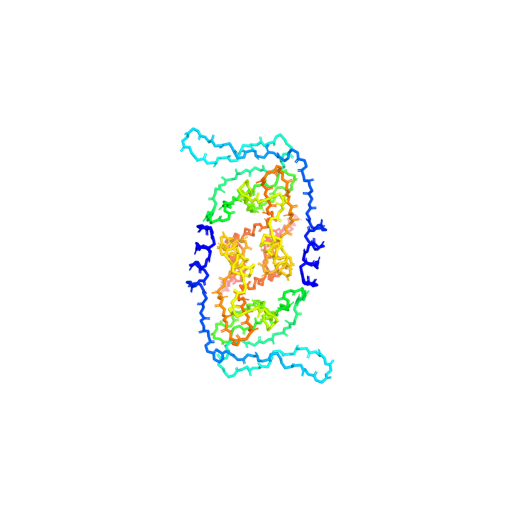1 88.06 76 ILE B N 1
ATOM 1769 C CA . ILE B 1 76 ? 11.547 12.914 6.504 1 88.06 76 ILE B CA 1
ATOM 1770 C C . ILE B 1 76 ? 12.594 13.961 6.871 1 88.06 76 ILE B C 1
ATOM 1772 O O . ILE B 1 76 ? 13.469 14.281 6.066 1 88.06 76 ILE B O 1
ATOM 1776 N N . GLN B 1 77 ? 12.5 14.57 8.023 1 83.94 77 GLN B N 1
ATOM 1777 C CA . GLN B 1 77 ? 13.414 15.602 8.492 1 83.94 77 GLN B CA 1
ATOM 1778 C C . GLN B 1 77 ? 14.836 15.062 8.617 1 83.94 77 GLN B C 1
ATOM 1780 O O . GLN B 1 77 ? 15.805 15.781 8.359 1 83.94 77 GLN B O 1
ATOM 1785 N N . ASN B 1 78 ? 14.961 13.797 8.961 1 83.75 78 ASN B N 1
ATOM 1786 C CA . ASN B 1 78 ? 16.281 13.211 9.195 1 83.75 78 ASN B CA 1
ATOM 1787 C C . ASN B 1 78 ? 16.859 12.609 7.918 1 83.75 78 ASN B C 1
ATOM 1789 O O . ASN B 1 78 ? 17.938 12.023 7.945 1 83.75 78 ASN B O 1
ATOM 1793 N N . GLU B 1 79 ? 16.109 12.727 6.871 1 82.44 79 GLU B N 1
ATOM 1794 C CA . GLU B 1 79 ? 16.594 12.227 5.582 1 82.44 79 GLU B CA 1
ATOM 1795 C C . GLU B 1 79 ? 17.359 13.305 4.82 1 82.44 79 GLU B C 1
ATOM 1797 O O . GLU B 1 79 ? 17.125 14.5 5.027 1 82.44 79 GLU B O 1
ATOM 1802 N N . PRO B 1 80 ? 18.406 12.812 4.012 1 80.25 80 PRO B N 1
ATOM 1803 C CA . PRO B 1 80 ? 19.047 13.797 3.146 1 80.25 80 PRO B CA 1
ATOM 1804 C C . PRO B 1 80 ? 18.062 14.586 2.295 1 80.25 80 PRO B C 1
ATOM 1806 O O . PRO B 1 80 ? 16.859 14.273 2.289 1 80.25 80 PRO B O 1
ATOM 1809 N N . GLU B 1 81 ? 18.578 15.578 1.567 1 78.75 81 GLU B N 1
ATOM 1810 C CA . GLU B 1 81 ? 17.688 16.438 0.78 1 78.75 81 GLU B CA 1
ATOM 1811 C C . GLU B 1 81 ? 16.891 15.617 -0.236 1 78.75 81 GLU B C 1
ATOM 1813 O O . GLU B 1 81 ? 17.422 14.695 -0.847 1 78.75 81 GLU B O 1
ATOM 1818 N N . GLY B 1 82 ? 15.555 16.016 -0.234 1 82.06 82 GLY B N 1
ATOM 1819 C CA . GLY B 1 82 ? 14.648 15.32 -1.136 1 82.06 82 GLY B CA 1
ATOM 1820 C C . GLY B 1 82 ? 13.914 14.164 -0.476 1 82.06 82 GLY B C 1
ATOM 1821 O O . GLY B 1 82 ? 14.07 13.93 0.724 1 82.06 82 GLY B O 1
ATOM 1822 N N . VAL B 1 83 ? 13.047 13.523 -1.184 1 85.38 83 VAL B N 1
ATOM 1823 C CA . VAL B 1 83 ? 12.328 12.344 -0.703 1 85.38 83 VAL B CA 1
ATOM 1824 C C . VAL B 1 83 ? 13.211 11.102 -0.864 1 85.38 83 VAL B C 1
ATOM 1826 O O . VAL B 1 83 ? 13.742 10.852 -1.946 1 85.38 83 VAL B O 1
ATOM 1829 N N . PRO B 1 84 ? 13.414 10.453 0.22 1 88 84 PRO B N 1
ATOM 1830 C CA . PRO B 1 84 ? 14.273 9.266 0.123 1 88 84 PRO B CA 1
ATOM 1831 C C . PRO B 1 84 ? 13.75 8.242 -0.882 1 88 84 PRO B C 1
ATOM 1833 O O . PRO B 1 84 ? 12.539 8.094 -1.046 1 88 84 PRO B O 1
ATOM 1836 N N . SER B 1 85 ? 14.742 7.473 -1.473 1 85.69 85 SER B N 1
ATOM 1837 C CA . SER B 1 85 ? 14.422 6.523 -2.535 1 85.69 85 SER B CA 1
ATOM 1838 C C . SER B 1 85 ? 13.492 5.426 -2.037 1 85.69 85 SER B C 1
ATOM 1840 O O . SER B 1 85 ? 12.648 4.93 -2.791 1 85.69 85 SER B O 1
ATOM 1842 N N . TYR B 1 86 ? 13.625 5.023 -0.756 1 86.12 86 TYR B N 1
ATOM 1843 C CA . TYR B 1 86 ? 12.766 3.967 -0.235 1 86.12 86 TYR B CA 1
ATOM 1844 C C . TYR B 1 86 ? 11.312 4.422 -0.18 1 86.12 86 TYR B C 1
ATOM 1846 O O . TYR B 1 86 ? 10.398 3.625 -0.413 1 86.12 86 TYR B O 1
ATOM 1854 N N . LEU B 1 87 ? 11.125 5.676 0.039 1 90.25 87 LEU B N 1
ATOM 1855 C CA . LEU B 1 87 ? 9.766 6.207 0.066 1 90.25 87 LEU B CA 1
ATOM 1856 C C . LEU B 1 87 ? 9.203 6.336 -1.346 1 90.25 87 LEU B C 1
ATOM 1858 O O . LEU B 1 87 ? 8.023 6.055 -1.579 1 90.25 87 LEU B O 1
ATOM 1862 N N . ILE B 1 88 ? 10.039 6.738 -2.232 1 89.5 88 ILE B N 1
ATOM 1863 C CA . ILE B 1 88 ? 9.648 6.816 -3.637 1 89.5 88 ILE B CA 1
ATOM 1864 C C . ILE B 1 88 ? 9.234 5.434 -4.133 1 89.5 88 ILE B C 1
ATOM 1866 O O . ILE B 1 88 ? 8.188 5.289 -4.77 1 89.5 88 ILE B O 1
ATOM 1870 N N . ALA B 1 89 ? 10.016 4.441 -3.816 1 88.12 89 ALA B N 1
ATOM 1871 C CA . ALA B 1 89 ? 9.703 3.066 -4.195 1 88.12 89 ALA B CA 1
ATOM 1872 C C . ALA B 1 89 ? 8.391 2.611 -3.562 1 88.12 89 ALA B C 1
ATOM 1874 O O . ALA B 1 89 ? 7.574 1.955 -4.215 1 88.12 89 ALA B O 1
ATOM 1875 N N . GLY B 1 90 ? 8.195 2.941 -2.289 1 90.12 90 GLY B N 1
ATOM 1876 C CA . GLY B 1 90 ? 6.961 2.602 -1.592 1 90.12 90 GLY B CA 1
ATOM 1877 C C . GLY B 1 90 ? 5.723 3.188 -2.244 1 90.12 90 GLY B C 1
ATOM 1878 O O . GLY B 1 90 ? 4.746 2.477 -2.477 1 90.12 90 GLY B O 1
ATOM 1879 N N . VAL B 1 91 ? 5.844 4.438 -2.549 1 91.25 91 VAL B N 1
ATOM 1880 C CA . VAL B 1 91 ? 4.719 5.105 -3.195 1 91.25 91 VAL B CA 1
ATOM 1881 C C . VAL B 1 91 ? 4.465 4.48 -4.566 1 91.25 91 VAL B C 1
ATOM 1883 O O . VAL B 1 91 ? 3.314 4.266 -4.953 1 91.25 91 VAL B O 1
ATOM 1886 N N . SER B 1 92 ? 5.551 4.215 -5.328 1 90.19 92 SER B N 1
ATOM 1887 C CA . SER B 1 92 ? 5.426 3.576 -6.633 1 90.19 92 SER B CA 1
ATOM 1888 C C . SER B 1 92 ? 4.758 2.209 -6.52 1 90.19 92 SER B C 1
ATOM 1890 O O . SER B 1 92 ? 3.914 1.854 -7.344 1 90.19 92 SER B O 1
ATOM 1892 N N . LEU B 1 93 ? 5.137 1.446 -5.551 1 91.25 93 LEU B N 1
ATOM 1893 C CA . LEU B 1 93 ? 4.539 0.142 -5.289 1 91.25 93 LEU B CA 1
ATOM 1894 C C . LEU B 1 93 ? 3.047 0.276 -5 1 91.25 93 LEU B C 1
ATOM 1896 O O . LEU B 1 93 ? 2.232 -0.47 -5.547 1 91.25 93 LEU B O 1
ATOM 1900 N N . LEU B 1 94 ? 2.697 1.227 -4.18 1 93.06 94 LEU B N 1
ATOM 1901 C CA . LEU B 1 94 ? 1.304 1.486 -3.838 1 93.06 94 LEU B CA 1
ATOM 1902 C C . LEU B 1 94 ? 0.498 1.854 -5.078 1 93.06 94 LEU B C 1
ATOM 1904 O O . LEU B 1 94 ? -0.65 1.43 -5.227 1 93.06 94 LEU B O 1
ATOM 1908 N N . LYS B 1 95 ? 1.074 2.631 -5.926 1 92.19 95 LYS B N 1
ATOM 1909 C CA . LYS B 1 95 ? 0.394 3.051 -7.145 1 92.19 95 LYS B CA 1
ATOM 1910 C C . LYS B 1 95 ? 0.046 1.85 -8.023 1 92.19 95 LYS B C 1
ATOM 1912 O O . LYS B 1 95 ? -1.003 1.829 -8.664 1 92.19 95 LYS B O 1
ATOM 1917 N N . GLU B 1 96 ? 0.893 0.912 -8.094 1 92.06 96 GLU B N 1
ATOM 1918 C CA . GLU B 1 96 ? 0.652 -0.283 -8.898 1 92.06 96 GLU B CA 1
ATOM 1919 C C . GLU B 1 96 ? -0.465 -1.134 -8.297 1 92.06 96 GLU B C 1
ATOM 1921 O O . GLU B 1 96 ? -1.053 -1.97 -8.984 1 92.06 96 GLU B O 1
ATOM 1926 N N . LEU B 1 97 ? -0.731 -0.947 -7.031 1 94.31 97 LEU B N 1
ATOM 1927 C CA . LEU B 1 97 ? -1.776 -1.686 -6.328 1 94.31 97 LEU B CA 1
ATOM 1928 C C . LEU B 1 97 ? -3.084 -0.901 -6.316 1 94.31 97 LEU B C 1
ATOM 1930 O O . LEU B 1 97 ? -4.102 -1.39 -5.824 1 94.31 97 LEU B O 1
ATOM 1934 N N . GLU B 1 98 ? -2.977 0.31 -6.809 1 93.25 98 GLU B N 1
ATOM 1935 C CA . GLU B 1 98 ? -4.172 1.146 -6.781 1 93.25 98 GLU B CA 1
ATOM 1936 C C . GLU B 1 98 ? -5.328 0.48 -7.52 1 93.25 98 GLU B C 1
ATOM 1938 O O . GLU B 1 98 ? -5.227 0.194 -8.719 1 93.25 98 GLU B O 1
ATOM 1943 N N . HIS B 1 99 ? -6.301 0.207 -6.902 1 92.31 99 HIS B N 1
ATOM 1944 C CA . HIS B 1 99 ? -7.516 -0.446 -7.379 1 92.31 99 HIS B CA 1
ATOM 1945 C C . HIS B 1 99 ? -8.656 -0.284 -6.379 1 92.31 99 HIS B C 1
ATOM 1947 O O . HIS B 1 99 ? -8.43 -0.305 -5.168 1 92.31 99 HIS B O 1
ATOM 1953 N N . ASP B 1 100 ? -9.914 -0.288 -6.848 1 88.38 100 ASP B N 1
ATOM 1954 C CA . ASP B 1 100 ? -11.07 -0.093 -5.984 1 88.38 100 ASP B CA 1
ATOM 1955 C C . ASP B 1 100 ? -11.195 -1.22 -4.961 1 88.38 100 ASP B C 1
ATOM 1957 O O . ASP B 1 100 ? -11.711 -1.015 -3.861 1 88.38 100 ASP B O 1
ATOM 1961 N N . ASN B 1 101 ? -10.688 -2.326 -5.344 1 92.38 101 ASN B N 1
ATOM 1962 C CA . ASN B 1 101 ? -10.922 -3.5 -4.512 1 92.38 101 ASN B CA 1
ATOM 1963 C C . ASN B 1 101 ? -9.672 -3.877 -3.709 1 92.38 101 ASN B C 1
ATOM 1965 O O . ASN B 1 101 ? -9.664 -4.891 -3.012 1 92.38 101 ASN B O 1
ATOM 1969 N N . ILE B 1 102 ? -8.609 -3.061 -3.83 1 95.75 102 ILE B N 1
ATOM 1970 C CA . ILE B 1 102 ? -7.383 -3.387 -3.111 1 95.75 102 ILE B CA 1
ATOM 1971 C C . ILE B 1 102 ? -6.973 -2.207 -2.232 1 95.75 102 ILE B C 1
ATOM 1973 O O . ILE B 1 102 ? -7.062 -2.279 -1.004 1 95.75 102 ILE B O 1
ATOM 1977 N N . VAL B 1 103 ? -6.605 -1.126 -2.807 1 95.81 103 VAL B N 1
ATOM 1978 C CA . VAL B 1 103 ? -6.207 0.098 -2.119 1 95.81 103 VAL B CA 1
ATOM 1979 C C . VAL B 1 103 ? -6.406 1.298 -3.041 1 95.81 103 VAL B C 1
ATOM 1981 O O . VAL B 1 103 ? -6.152 1.213 -4.246 1 95.81 103 VAL B O 1
ATOM 1984 N N . ARG B 1 104 ? -6.875 2.393 -2.525 1 94.94 104 ARG B N 1
ATOM 1985 C CA . ARG B 1 104 ? -7.082 3.602 -3.316 1 94.94 104 ARG B CA 1
ATOM 1986 C C . ARG B 1 104 ? -6.238 4.754 -2.783 1 94.94 104 ARG B C 1
ATOM 1988 O O . ARG B 1 104 ? -6.598 5.387 -1.786 1 94.94 104 ARG B O 1
ATOM 1995 N N . LEU B 1 105 ? -5.113 4.965 -3.4 1 94.12 105 LEU B N 1
ATOM 1996 C CA . LEU B 1 105 ? -4.262 6.117 -3.131 1 94.12 105 LEU B CA 1
ATOM 1997 C C . LEU B 1 105 ? -4.773 7.355 -3.859 1 94.12 105 LEU B C 1
ATOM 1999 O O . LEU B 1 105 ? -4.672 7.445 -5.086 1 94.12 105 LEU B O 1
ATOM 2003 N N . LEU B 1 106 ? -5.273 8.273 -3.094 1 92.62 106 LEU B N 1
ATOM 2004 C CA . LEU B 1 106 ? -5.984 9.406 -3.67 1 92.62 106 LEU B CA 1
ATOM 2005 C C . LEU B 1 106 ? -5.02 10.547 -3.998 1 92.62 106 LEU B C 1
ATOM 2007 O O . LEU B 1 106 ? -5.195 11.25 -4.996 1 92.62 106 LEU B O 1
ATOM 2011 N N . ASP B 1 107 ? -4.031 10.719 -3.131 1 89.31 107 ASP B N 1
ATOM 2012 C CA . ASP B 1 107 ? -3.119 11.844 -3.332 1 89.31 107 ASP B CA 1
ATOM 2013 C C . ASP B 1 107 ? -1.789 11.602 -2.619 1 89.31 107 ASP B C 1
ATOM 2015 O O . ASP B 1 107 ? -1.728 10.844 -1.647 1 89.31 107 ASP B O 1
ATOM 2019 N N . VAL B 1 108 ? -0.693 12.195 -3.197 1 90.94 108 VAL B N 1
ATOM 2020 C CA . VAL B 1 108 ? 0.626 12.273 -2.578 1 90.94 108 VAL B CA 1
ATOM 2021 C C . VAL B 1 108 ? 1.052 13.734 -2.453 1 90.94 108 VAL B C 1
ATOM 2023 O O . VAL B 1 108 ? 1.242 14.422 -3.459 1 90.94 108 VAL B O 1
ATOM 2026 N N . LEU B 1 109 ? 1.194 14.164 -1.168 1 86.44 109 LEU B N 1
ATOM 2027 C CA . LEU B 1 109 ? 1.511 15.562 -0.919 1 86.44 109 LEU B CA 1
ATOM 2028 C C . LEU B 1 109 ? 2.824 15.703 -0.157 1 86.44 109 LEU B C 1
ATOM 2030 O O . LEU B 1 109 ? 3.168 14.836 0.652 1 86.44 109 LEU B O 1
ATOM 2034 N N . THR B 1 110 ? 3.562 16.703 -0.494 1 82.88 110 THR B N 1
ATOM 2035 C CA . THR B 1 110 ? 4.766 17.016 0.27 1 82.88 110 THR B CA 1
ATOM 2036 C C . THR B 1 110 ? 4.723 18.453 0.778 1 82.88 110 THR B C 1
ATOM 2038 O O . THR B 1 110 ? 4.285 19.359 0.063 1 82.88 110 THR B O 1
ATOM 2041 N N . THR B 1 111 ? 4.949 18.641 2.031 1 76.62 111 THR B N 1
ATOM 2042 C CA . THR B 1 111 ? 5.117 19.969 2.633 1 76.62 111 THR B CA 1
ATOM 2043 C C . THR B 1 111 ? 6.258 19.953 3.643 1 76.62 111 THR B C 1
ATOM 2045 O O . THR B 1 111 ? 6.293 19.109 4.543 1 76.62 111 THR B O 1
ATOM 2048 N N . GLY B 1 112 ? 7.141 20.953 3.379 1 79.12 112 GLY B N 1
ATOM 2049 C CA . GLY B 1 112 ? 8.297 20.906 4.258 1 79.12 112 GLY B CA 1
ATOM 2050 C C . GLY B 1 112 ? 9.031 19.578 4.223 1 79.12 112 GLY B C 1
ATOM 2051 O O . GLY B 1 112 ? 9.414 19.109 3.152 1 79.12 112 GLY B O 1
ATOM 2052 N N . ARG B 1 113 ? 9.203 18.984 5.438 1 83.38 113 ARG B N 1
ATOM 2053 C CA . ARG B 1 113 ? 9.914 17.703 5.531 1 83.38 113 ARG B CA 1
ATOM 2054 C C . ARG B 1 113 ? 8.969 16.578 5.91 1 83.38 113 ARG B C 1
ATOM 2056 O O . ARG B 1 113 ? 9.297 15.727 6.738 1 83.38 113 ARG B O 1
ATOM 2063 N N . TYR B 1 114 ? 7.723 16.75 5.316 1 86.06 114 TYR B N 1
ATOM 2064 C CA . TYR B 1 114 ? 6.734 15.688 5.5 1 86.06 114 TYR B CA 1
ATOM 2065 C C . TYR B 1 114 ? 6.191 15.211 4.156 1 86.06 114 TYR B C 1
ATOM 2067 O O . TYR B 1 114 ? 6.004 16.016 3.236 1 86.06 114 TYR B O 1
ATOM 2075 N N . VAL B 1 115 ? 5.996 13.984 4.074 1 89.94 115 VAL B N 1
ATOM 2076 C CA . VAL B 1 115 ? 5.25 13.375 2.977 1 89.94 115 VAL B CA 1
ATOM 2077 C C . VAL B 1 115 ? 3.908 12.852 3.488 1 89.94 115 VAL B C 1
ATOM 2079 O O . VAL B 1 115 ? 3.848 12.188 4.523 1 89.94 115 VAL B O 1
ATOM 2082 N N . TYR B 1 116 ? 2.82 13.258 2.787 1 90.56 116 TYR B N 1
ATOM 2083 C CA . TYR B 1 116 ? 1.478 12.805 3.133 1 90.56 116 TYR B CA 1
ATOM 2084 C C . TYR B 1 116 ? 0.903 11.914 2.037 1 90.56 116 TYR B C 1
ATOM 2086 O O . TYR B 1 116 ? 0.859 12.305 0.869 1 90.56 116 TYR B O 1
ATOM 2094 N N . LEU B 1 117 ? 0.527 10.703 2.412 1 94.06 117 LEU B N 1
ATOM 2095 C CA . LEU B 1 117 ? -0.203 9.812 1.517 1 94.06 117 LEU B CA 1
ATOM 2096 C C . LEU B 1 117 ? -1.677 9.742 1.901 1 94.06 117 LEU B C 1
ATOM 2098 O O . LEU B 1 117 ? -2.014 9.359 3.023 1 94.06 117 LEU B O 1
ATOM 2102 N N . VAL B 1 118 ? -2.584 10.141 0.959 1 93.75 118 VAL B N 1
ATOM 2103 C CA . VAL B 1 118 ? -4.02 10.172 1.224 1 93.75 118 VAL B CA 1
ATOM 2104 C C . VAL B 1 118 ? -4.688 8.961 0.576 1 93.75 118 VAL B C 1
ATOM 2106 O O . VAL B 1 118 ? -4.598 8.773 -0.639 1 93.75 118 VAL B O 1
ATOM 2109 N N . PHE B 1 119 ? -5.344 8.164 1.433 1 96.12 119 PHE B N 1
ATOM 2110 C CA . PHE B 1 119 ? -6.02 6.957 0.964 1 96.12 119 PHE B CA 1
ATOM 2111 C C . PHE B 1 119 ? -7.523 7.062 1.173 1 96.12 119 PHE B C 1
ATOM 2113 O O . PHE B 1 119 ? -7.98 7.699 2.123 1 96.12 119 PHE B O 1
ATOM 2120 N N . GLU B 1 120 ? -8.258 6.422 0.316 1 94.75 120 GLU B N 1
ATOM 2121 C CA . GLU B 1 120 ? -9.672 6.227 0.596 1 94.75 120 GLU B CA 1
ATOM 2122 C C . GLU B 1 120 ? -9.875 5.383 1.852 1 94.75 120 GLU B C 1
ATOM 2124 O O . GLU B 1 120 ? -9.156 4.406 2.074 1 94.75 120 GLU B O 1
ATOM 2129 N N . TYR B 1 121 ? -10.727 5.824 2.693 1 94.81 121 TYR B N 1
ATOM 2130 C CA . TYR B 1 121 ? -11.18 5.066 3.855 1 94.81 121 TYR B CA 1
ATOM 2131 C C . TYR B 1 121 ? -12.547 4.445 3.604 1 94.81 121 TYR B C 1
ATOM 2133 O O . TYR B 1 121 ? -13.562 5.148 3.572 1 94.81 121 TYR B O 1
ATOM 2141 N N . LEU B 1 122 ? -12.641 3.107 3.398 1 86.88 122 LEU B N 1
ATOM 2142 C CA . LEU B 1 122 ? -13.875 2.436 3.025 1 86.88 122 LEU B CA 1
ATOM 2143 C C . LEU B 1 122 ? -14.734 2.15 4.258 1 86.88 122 LEU B C 1
ATOM 2145 O O . LEU B 1 122 ? -14.328 1.379 5.133 1 86.88 122 LEU B O 1
ATOM 2149 N N . ASP B 1 123 ? -15.805 2.918 4.508 1 74.88 123 ASP B N 1
ATOM 2150 C CA . ASP B 1 123 ? -16.734 2.688 5.613 1 74.88 123 ASP B CA 1
ATOM 2151 C C . ASP B 1 123 ? -17.719 1.576 5.277 1 74.88 123 ASP B C 1
ATOM 2153 O O . ASP B 1 123 ? -18.688 1.794 4.531 1 74.88 123 ASP B O 1
ATOM 2157 N N . LEU B 1 124 ? -17.375 0.358 5.359 1 62.34 124 LEU B N 1
ATOM 2158 C CA . LEU B 1 124 ? -18.297 -0.742 5.094 1 62.34 124 LEU B CA 1
ATOM 2159 C C . LEU B 1 124 ? -19.359 -0.821 6.176 1 62.34 124 LEU B C 1
ATOM 2161 O O . LEU B 1 124 ? -19.062 -1.038 7.348 1 62.34 124 LEU B O 1
ATOM 2165 N N . ASP B 1 125 ? -20.109 0.14 6.547 1 51.47 125 ASP B N 1
ATOM 2166 C CA . ASP B 1 125 ? -21.219 0.037 7.48 1 51.47 125 ASP B CA 1
ATOM 2167 C C . ASP B 1 125 ? -21.922 -1.311 7.348 1 51.47 125 ASP B C 1
ATOM 2169 O O . ASP B 1 125 ? -21.906 -1.925 6.281 1 51.47 125 ASP B O 1
ATOM 2173 N N . LEU B 1 126 ? -22.266 -1.885 8.539 1 45.28 126 LEU B N 1
ATOM 2174 C CA . LEU B 1 126 ? -23.125 -3.033 8.805 1 45.28 126 LEU B CA 1
ATOM 2175 C C . LEU B 1 126 ? -24.297 -3.074 7.816 1 45.28 126 LEU B C 1
ATOM 2177 O O . LEU B 1 126 ? -24.812 -4.148 7.512 1 45.28 126 LEU B O 1
ATOM 2181 N N . GLY B 1 127 ? -24.953 -1.97 7.668 1 43.19 127 GLY B N 1
ATOM 2182 C CA . GLY B 1 127 ? -26.172 -2.029 6.871 1 43.19 127 GLY B CA 1
ATOM 2183 C C . GLY B 1 127 ? -25.953 -2.635 5.5 1 43.19 127 GLY B C 1
ATOM 2184 O O . GLY B 1 127 ? -26.922 -2.969 4.805 1 43.19 127 GLY B O 1
ATOM 2185 N N . SER B 1 128 ? -24.812 -2.643 5.082 1 43.88 128 SER B N 1
ATOM 2186 C CA . SER B 1 128 ? -24.594 -3.256 3.775 1 43.88 128 SER B CA 1
ATOM 2187 C C . SER B 1 128 ? -24.75 -4.77 3.844 1 43.88 128 SER B C 1
ATOM 2189 O O . SER B 1 128 ? -25.125 -5.406 2.857 1 43.88 128 SER B O 1
ATOM 2191 N N . PHE B 1 129 ? -24.266 -5.383 4.918 1 40.94 129 PHE B N 1
ATOM 2192 C CA . PHE B 1 129 ? -24.594 -6.793 5.055 1 40.94 129 PHE B CA 1
ATOM 2193 C C . PHE B 1 129 ? -26.078 -6.977 5.344 1 40.94 129 PHE B C 1
ATOM 2195 O O . PHE B 1 129 ? -26.703 -7.906 4.832 1 40.94 129 PHE B O 1
ATOM 2202 N N . ILE B 1 130 ? -26.703 -6.285 6.273 1 38.75 130 ILE B N 1
ATOM 2203 C CA . ILE B 1 130 ? -28.062 -6.559 6.727 1 38.75 130 ILE B CA 1
ATOM 2204 C C . ILE B 1 130 ? -29.047 -6.23 5.613 1 38.75 130 ILE B C 1
ATOM 2206 O O . ILE B 1 130 ? -30.109 -6.848 5.516 1 38.75 130 ILE B O 1
ATOM 2210 N N . ARG B 1 131 ? -28.781 -5.34 4.848 1 37.06 131 ARG B N 1
ATOM 2211 C CA . ARG B 1 131 ? -29.859 -5.012 3.936 1 37.06 131 ARG B CA 1
ATOM 2212 C C . ARG B 1 131 ? -30.078 -6.129 2.92 1 37.06 131 ARG B C 1
ATOM 2214 O O . ARG B 1 131 ? -31.109 -6.16 2.238 1 37.06 131 ARG B O 1
ATOM 2221 N N . LYS B 1 132 ? -29.031 -6.785 2.564 1 35.25 132 LYS B N 1
ATOM 2222 C CA . LYS B 1 132 ? -29.438 -7.703 1.506 1 35.25 132 LYS B CA 1
ATOM 2223 C C . LYS B 1 132 ? -30.297 -8.836 2.061 1 35.25 132 LYS B C 1
ATOM 2225 O O . LYS B 1 132 ? -31.016 -9.492 1.315 1 35.25 132 LYS B O 1
ATOM 2230 N N . HIS B 1 133 ? -29.844 -9.359 3.125 1 35.62 133 HIS B N 1
ATOM 2231 C CA . HIS B 1 133 ? -30.578 -10.562 3.506 1 35.62 133 HIS B CA 1
ATOM 2232 C C . HIS B 1 133 ? -31.953 -10.227 4.039 1 35.62 133 HIS B C 1
ATOM 2234 O O . HIS B 1 133 ? -32.656 -11.102 4.539 1 35.62 133 HIS B O 1
ATOM 2240 N N . THR B 1 134 ? -32.156 -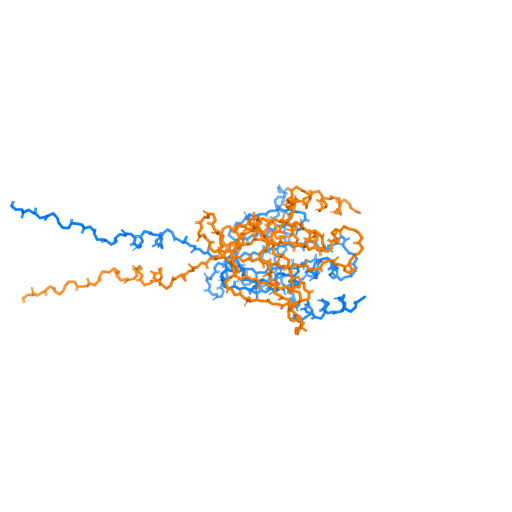8.984 4.367 1 34.06 134 THR B N 1
ATOM 2241 C CA . THR B 1 134 ? -33.5 -8.867 4.91 1 34.06 134 THR B CA 1
ATOM 2242 C C . THR B 1 134 ? -34.531 -9.016 3.811 1 34.06 134 THR B C 1
ATOM 2244 O O . THR B 1 134 ? -35 -8.016 3.254 1 34.06 134 THR B O 1
ATOM 2247 N N . ILE B 1 135 ? -34.094 -9.445 2.562 1 33.12 135 ILE B N 1
ATOM 2248 C CA . ILE B 1 135 ? -35.312 -9.531 1.733 1 33.12 135 ILE B CA 1
ATOM 2249 C C . ILE B 1 135 ? -36.406 -10.305 2.479 1 33.12 135 ILE B C 1
ATOM 2251 O O . ILE B 1 135 ? -37.531 -9.82 2.613 1 33.12 135 ILE B O 1
ATOM 2255 N N . THR B 1 136 ? -36.656 -11.461 1.886 1 35.16 136 THR B N 1
ATOM 2256 C CA . THR B 1 136 ? -37.938 -12.062 1.546 1 35.16 136 THR B CA 1
ATOM 2257 C C . THR B 1 136 ? -38.562 -12.719 2.771 1 35.16 136 THR B C 1
ATOM 2259 O O . THR B 1 136 ? -38.156 -13.797 3.195 1 35.16 136 THR B O 1
ATOM 2262 N N . SER B 1 137 ? -38.625 -12.086 3.924 1 34.78 137 SER B N 1
ATOM 2263 C CA . SER B 1 137 ? -39.5 -12.688 4.914 1 34.78 137 SER B CA 1
ATOM 2264 C C . SER B 1 137 ? -40.812 -13.164 4.273 1 34.78 137 SER B C 1
ATOM 2266 O O . SER B 1 137 ? -41.312 -12.523 3.357 1 34.78 137 SER B O 1
ATOM 2268 N N . ILE B 1 138 ? -41.125 -14.453 4.434 1 35.56 138 ILE B N 1
ATOM 2269 C CA . ILE B 1 138 ? -42.25 -15.359 4.25 1 35.56 138 ILE B CA 1
ATOM 2270 C C . ILE B 1 138 ? -43.531 -14.68 4.719 1 35.56 138 ILE B C 1
ATOM 2272 O O . ILE B 1 138 ? -43.656 -14.281 5.879 1 35.56 138 ILE B O 1
ATOM 2276 N N . ARG B 1 139 ? -44.188 -13.906 3.861 1 36.28 139 ARG B N 1
ATOM 2277 C CA . ARG B 1 139 ? -45.594 -13.633 4.109 1 36.28 139 ARG B CA 1
ATOM 2278 C C . ARG B 1 139 ? -46.312 -14.875 4.605 1 36.28 139 ARG B C 1
ATOM 2280 O O . ARG B 1 139 ? -46.188 -15.945 4.012 1 36.28 139 ARG B O 1
ATOM 2287 N N . PRO B 1 140 ? -46.688 -14.984 5.879 1 38.69 140 PRO B N 1
ATOM 2288 C CA . PRO B 1 140 ? -47.531 -16.078 6.383 1 38.69 140 PRO B CA 1
ATOM 2289 C C . PRO B 1 140 ? -48.781 -16.297 5.531 1 38.69 140 PRO B C 1
ATOM 2291 O O . PRO B 1 140 ? -49.469 -15.336 5.176 1 38.69 140 PRO B O 1
ATOM 2294 N N . HIS B 1 141 ? -48.812 -17.125 4.535 1 34.31 141 HIS B N 1
ATOM 2295 C CA . HIS B 1 141 ? -50.031 -17.578 3.887 1 34.31 141 HIS B CA 1
ATOM 2296 C C . HIS B 1 141 ? -51.031 -18.141 4.906 1 34.31 141 HIS B C 1
ATOM 2298 O O . HIS B 1 141 ? -50.719 -19.125 5.578 1 34.31 141 HIS B O 1
ATOM 2304 N N . ILE B 1 142 ? -51.625 -17.266 5.668 1 31.03 142 ILE B N 1
ATOM 2305 C CA . ILE B 1 142 ? -52.844 -17.641 6.414 1 31.03 142 ILE B CA 1
ATOM 2306 C C . ILE B 1 142 ? -53.844 -18.25 5.465 1 31.03 142 ILE B C 1
ATOM 2308 O O . ILE B 1 142 ? -54.219 -17.641 4.465 1 31.03 142 ILE B O 1
ATOM 2312 N N . LYS B 1 143 ? -53.844 -19.625 5.5 1 25.86 143 LYS B N 1
ATOM 2313 C CA . LYS B 1 143 ? -55.062 -20.359 5.164 1 25.86 143 LYS B CA 1
ATOM 2314 C C . LYS B 1 143 ? -56.125 -20.172 6.234 1 25.86 143 LYS B C 1
ATOM 2316 O O . LYS B 1 143 ? -55.812 -20.047 7.422 1 25.86 143 LYS B O 1
#

Nearest PDB structures (foldseek):
  6gub-assembly2_C  TM=8.153E-01  e=4.896E-09  Homo sapiens
  3f5x-assembly1_A-3  TM=7.421E-01  e=2.231E-09  Homo sapiens
  2iw8-assembly2_C  TM=7.339E-01  e=5.526E-09  Homo sapiens
  4eoj-assembly2_C  TM=7.389E-01  e=4.896E-09  Homo sapiens
  1h25-assembly2_C  TM=7.408E-01  e=8.437E-09  Homo sapiens